Protein AF-A0A1V4AGK3-F1 (afdb_monomer_lite)

pLDDT: mean 86.78, std 16.3, range [36.41, 98.31]

Secondary structure (DSSP, 8-state):
--------------------------------PPPPPPTTSTT-TT--TT-TTTT-TTEEEEEEEEEEE--EEEEETTEEEEPPS-EEEEEEEEEETT--EEEPTTS-EEE-BEEE--SSS-SEE---EEEE-TTHHHHSTT-SEEEEEEEE-S--B-B-GGGTTSSSBS-BEEEEEEEEBGGGBTT-EES-SSS-EEE--EEEE--EEEEEE-TTS-S-EEEEEEEEEEEE----BPPEES-STTSSSTTHHHHHHHHTSSBPTTSEEEEEEEEEEEEEEES-HHHHHHHHHHHH-

Radius of gyration: 27.6 Å; chains: 1; bounding box: 91×35×96 Å

Foldseek 3Di:
DDDDDDDDDDDDDDDDDDDPDPDPPPPDPPPPQAPAFAPPCGQQSQEPLVDVVQQDLQWQKKWKKKKWFAWKWKFQFPFIDIFAPTKMAIWIWTAGPVFDWDQFPVRDTFTWIDTGATNDDGRIDGDWDKGQQPCLCVVDPPDGIWTKTKAFLDDKGRAGLVQALGPFFRIKTFIKIFTHDQFFARQKIFAHSVGTWIDRWGQNFQADWDWDAQPVPFRKIKIKGWFTKIKDQFTWIAFIAQTGNRSHCPCRVVSCVSSVPRGHGNSIMMMGTGMIMMMIMDSHSVSVVVSRVVSSD

Organism: NCBI:txid83656

Structure (mmCIF, N/CA/C/O backbone):
data_AF-A0A1V4AGK3-F1
#
_entry.id   AF-A0A1V4AGK3-F1
#
loop_
_atom_site.group_PDB
_atom_site.id
_atom_site.type_symbol
_atom_site.label_atom_id
_atom_site.label_alt_id
_atom_site.label_comp_id
_atom_site.label_asym_id
_atom_site.label_entity_id
_atom_site.label_seq_id
_atom_site.pdbx_PDB_ins_code
_atom_site.Cartn_x
_atom_site.Cartn_y
_atom_site.Cartn_z
_atom_site.occupancy
_atom_site.B_iso_or_equiv
_atom_site.auth_seq_id
_atom_site.auth_comp_id
_atom_site.auth_asym_id
_atom_site.auth_atom_id
_atom_site.pdbx_PDB_model_num
ATOM 1 N N . MET A 1 1 ? 65.145 15.190 66.775 1.00 38.97 1 MET A N 1
ATOM 2 C CA . MET A 1 1 ? 66.543 14.701 66.808 1.00 38.97 1 MET A CA 1
ATOM 3 C C . MET A 1 1 ? 66.592 13.326 66.150 1.00 38.97 1 MET A C 1
ATOM 5 O O . MET A 1 1 ? 65.755 12.516 66.512 1.00 38.97 1 MET A O 1
ATOM 9 N N . ARG A 1 2 ? 67.578 13.092 65.260 1.00 40.38 2 ARG A N 1
ATOM 10 C CA . ARG A 1 2 ? 67.933 11.817 64.574 1.00 40.38 2 ARG A CA 1
ATOM 11 C C . ARG A 1 2 ? 66.920 11.385 63.495 1.00 40.38 2 ARG A C 1
ATOM 13 O O . ARG A 1 2 ? 65.815 10.997 63.822 1.00 40.38 2 ARG A O 1
ATOM 20 N N . SER A 1 3 ? 67.124 11.635 62.200 1.00 38.62 3 SER A N 1
ATOM 21 C CA . SER A 1 3 ? 68.219 11.297 61.264 1.00 38.62 3 SER A CA 1
ATOM 22 C C . SER A 1 3 ? 68.310 9.803 60.908 1.00 38.62 3 SER A C 1
ATOM 24 O O . SER A 1 3 ? 68.698 9.001 61.749 1.00 38.62 3 SER A O 1
ATOM 26 N N . PHE A 1 4 ? 67.948 9.526 59.643 1.00 39.94 4 PHE A N 1
ATOM 27 C CA . PHE A 1 4 ? 68.481 8.558 58.664 1.00 39.94 4 PHE A CA 1
ATOM 28 C C . PHE A 1 4 ? 68.820 7.117 59.077 1.00 39.94 4 PHE A C 1
ATOM 30 O O . PHE A 1 4 ? 69.760 6.929 59.835 1.00 39.94 4 PHE A O 1
ATOM 37 N N . VAL A 1 5 ? 68.251 6.133 58.353 1.00 48.16 5 VAL A N 1
ATOM 38 C CA . VAL A 1 5 ? 69.025 5.107 57.605 1.00 48.16 5 VAL A CA 1
ATOM 39 C C . VAL A 1 5 ? 68.258 4.683 56.326 1.00 48.16 5 VAL A C 1
ATOM 41 O O . VAL A 1 5 ? 67.057 4.427 56.410 1.00 48.16 5 VAL A O 1
ATOM 44 N N . PRO A 1 6 ? 68.919 4.606 55.150 1.00 51.31 6 PRO A N 1
ATOM 45 C CA . PRO A 1 6 ? 68.344 4.199 53.866 1.00 51.31 6 PRO A CA 1
ATOM 46 C C . PRO A 1 6 ? 68.608 2.717 53.529 1.00 51.31 6 PRO A C 1
ATOM 48 O O . PRO A 1 6 ? 69.606 2.140 53.952 1.00 51.31 6 PRO A O 1
ATOM 51 N N . GLY A 1 7 ? 67.766 2.130 52.675 1.00 42.00 7 GLY A N 1
ATOM 52 C CA . GLY A 1 7 ? 68.006 0.839 52.022 1.00 42.00 7 GLY A CA 1
ATOM 53 C C . GLY A 1 7 ? 67.718 0.951 50.526 1.00 42.00 7 GLY A C 1
ATOM 54 O O . GLY A 1 7 ? 66.591 1.213 50.120 1.00 42.00 7 GLY A O 1
ATOM 55 N N . ARG A 1 8 ? 68.769 0.832 49.715 1.00 44.84 8 ARG A N 1
ATOM 56 C CA . ARG A 1 8 ? 68.773 0.933 48.249 1.00 44.84 8 ARG A CA 1
ATOM 57 C C . ARG A 1 8 ? 68.586 -0.444 47.587 1.00 44.84 8 ARG A C 1
ATOM 59 O O . ARG A 1 8 ? 69.138 -1.409 48.095 1.00 44.84 8 ARG A O 1
ATOM 66 N N . LEU A 1 9 ? 68.035 -0.404 46.358 1.00 44.34 9 LEU A N 1
ATOM 67 C CA . LEU A 1 9 ? 68.281 -1.306 45.203 1.00 44.34 9 LEU A CA 1
ATOM 68 C C . LEU A 1 9 ? 67.708 -2.742 45.353 1.00 44.34 9 LEU A C 1
ATOM 70 O O . LEU A 1 9 ? 67.813 -3.346 46.402 1.00 44.34 9 LEU A O 1
ATOM 74 N N . THR A 1 10 ? 67.093 -3.409 44.369 1.00 41.56 10 THR A N 1
ATOM 75 C CA . THR A 1 10 ? 67.145 -3.306 42.900 1.00 41.56 10 THR A CA 1
ATOM 76 C C . THR A 1 10 ? 66.054 -4.207 42.281 1.00 41.56 10 THR A C 1
ATOM 78 O O . THR A 1 10 ? 65.762 -5.247 42.855 1.00 41.56 10 THR A O 1
ATOM 81 N N . ARG A 1 11 ? 65.619 -3.869 41.051 1.00 44.28 11 ARG A N 1
ATOM 82 C CA . ARG A 1 11 ? 65.153 -4.750 39.941 1.00 44.28 11 ARG A CA 1
ATOM 83 C C . ARG A 1 11 ? 63.909 -5.629 40.189 1.00 44.28 11 ARG A C 1
ATOM 85 O O . ARG A 1 11 ? 63.943 -6.590 40.935 1.00 44.28 11 ARG A O 1
ATOM 92 N N . ALA A 1 12 ? 62.760 -5.255 39.623 1.00 44.44 12 ALA A N 1
ATOM 93 C CA . ALA A 1 12 ? 62.314 -5.558 38.250 1.00 44.44 12 ALA A CA 1
ATOM 94 C C . ALA A 1 12 ? 61.917 -7.029 38.048 1.00 44.44 12 ALA A C 1
ATOM 96 O O . ALA A 1 12 ? 62.788 -7.881 37.977 1.00 44.44 12 ALA A O 1
ATOM 97 N N . LEU A 1 13 ? 60.618 -7.282 37.868 1.00 42.56 13 LEU A N 1
ATOM 98 C CA . LEU A 1 13 ? 60.065 -8.199 36.866 1.00 42.56 13 LEU A CA 1
ATOM 99 C C . LEU A 1 13 ? 58.554 -7.935 36.763 1.00 42.56 13 LEU A C 1
ATOM 101 O O . LEU A 1 13 ? 57.874 -7.785 37.775 1.00 42.56 13 LEU A O 1
ATOM 105 N N . GLY A 1 14 ? 58.063 -7.793 35.534 1.00 42.84 14 GLY A N 1
ATOM 106 C CA . GLY A 1 14 ? 56.677 -7.450 35.249 1.00 42.84 14 GLY A CA 1
ATOM 107 C C . GLY A 1 14 ? 55.698 -8.600 35.456 1.00 42.84 14 GLY A C 1
ATOM 108 O O . GLY A 1 14 ? 56.069 -9.769 35.423 1.00 42.84 14 GLY A O 1
ATOM 109 N N . LEU A 1 15 ? 54.427 -8.231 35.584 1.00 43.25 15 LEU A N 1
ATOM 110 C CA . LEU A 1 15 ? 53.288 -9.092 35.295 1.00 43.25 15 LEU A CA 1
ATOM 111 C C . LEU A 1 15 ? 52.160 -8.215 34.748 1.00 43.25 15 LEU A C 1
ATOM 113 O O . LEU A 1 15 ? 51.571 -7.396 35.449 1.00 43.25 15 LEU A O 1
ATOM 117 N N . LEU A 1 16 ? 51.924 -8.381 33.448 1.00 45.59 16 LEU A N 1
ATOM 118 C CA . LEU A 1 16 ? 50.694 -8.018 32.762 1.00 45.59 16 LEU A CA 1
ATOM 119 C C . LEU A 1 16 ? 49.555 -8.835 33.385 1.00 45.59 16 LEU A C 1
ATOM 121 O O . LEU A 1 16 ? 49.589 -10.063 33.328 1.00 45.59 16 LEU A O 1
ATOM 125 N N . ALA A 1 17 ? 48.548 -8.171 33.946 1.00 45.59 17 ALA A N 1
ATOM 126 C CA . ALA A 1 17 ? 47.275 -8.793 34.288 1.00 45.59 17 ALA A CA 1
ATOM 127 C C . ALA A 1 17 ? 46.170 -8.019 33.566 1.00 45.59 17 ALA A C 1
ATOM 129 O O . ALA A 1 17 ? 45.919 -6.850 33.851 1.00 45.59 17 ALA A O 1
ATOM 130 N N . GLY A 1 18 ? 45.596 -8.666 32.550 1.00 38.31 18 GLY A N 1
ATOM 131 C CA . GLY A 1 18 ? 44.581 -8.104 31.673 1.00 38.31 18 GLY A CA 1
ATOM 132 C C . GLY A 1 18 ? 43.261 -7.864 32.398 1.00 38.31 18 GLY A C 1
ATOM 133 O O . GLY A 1 18 ? 42.723 -8.753 33.055 1.00 38.31 18 GLY A O 1
ATOM 134 N N . CYS A 1 19 ? 42.718 -6.661 32.230 1.00 40.56 19 CYS A N 1
ATOM 135 C CA . CYS A 1 19 ? 41.340 -6.358 32.581 1.00 40.56 19 CYS A CA 1
ATOM 136 C C . CYS A 1 19 ? 40.415 -6.981 31.528 1.00 40.56 19 CYS A C 1
ATOM 138 O O . CYS A 1 19 ? 40.335 -6.506 30.395 1.00 40.56 19 CYS A O 1
ATOM 140 N N . VAL A 1 20 ? 39.720 -8.052 31.907 1.00 46.31 20 VAL A N 1
ATOM 141 C CA . VAL A 1 20 ? 38.575 -8.589 31.167 1.00 46.31 20 VAL A CA 1
ATOM 142 C C . VAL A 1 20 ? 37.451 -7.555 31.250 1.00 46.31 20 VAL A C 1
ATOM 144 O O . VAL A 1 20 ? 36.821 -7.389 32.292 1.00 46.31 20 VAL A O 1
ATOM 147 N N . GLY A 1 21 ? 37.234 -6.813 30.165 1.00 42.09 21 GLY A N 1
ATOM 148 C CA . GLY A 1 21 ? 36.088 -5.921 30.029 1.00 42.09 21 GLY A CA 1
ATOM 149 C C . GLY A 1 21 ? 34.815 -6.735 29.813 1.00 42.09 21 GLY A C 1
ATOM 150 O O . GLY A 1 21 ? 34.643 -7.332 28.752 1.00 42.09 21 GLY A O 1
ATOM 151 N N . LEU A 1 22 ? 33.919 -6.753 30.805 1.00 45.28 22 LEU A N 1
ATOM 152 C CA . LEU A 1 22 ? 32.535 -7.175 30.598 1.00 45.28 22 LEU A CA 1
ATOM 153 C C . LEU A 1 22 ? 31.856 -6.157 29.675 1.00 45.28 22 LEU A C 1
ATOM 155 O O . LEU A 1 22 ? 31.505 -5.053 30.088 1.00 45.28 22 LEU A O 1
ATOM 159 N N . THR A 1 23 ? 31.666 -6.535 28.417 1.00 44.12 23 THR A N 1
ATOM 160 C CA . THR A 1 23 ? 30.735 -5.860 27.518 1.00 44.12 23 THR A CA 1
ATOM 161 C C . THR A 1 23 ? 29.328 -6.312 27.893 1.00 44.12 23 THR A C 1
ATOM 163 O O . THR A 1 23 ? 28.903 -7.423 27.586 1.00 44.12 23 THR A O 1
ATOM 166 N N . VAL A 1 24 ? 28.598 -5.462 28.616 1.00 47.94 24 VAL A N 1
ATOM 167 C CA . VAL A 1 24 ? 27.152 -5.628 28.779 1.00 47.94 24 VAL A CA 1
ATOM 168 C C . VAL A 1 24 ? 26.536 -5.325 27.417 1.00 47.94 24 VAL A C 1
ATOM 170 O O . VAL A 1 24 ? 26.423 -4.167 27.020 1.00 47.94 24 VAL A O 1
ATOM 173 N N . ALA A 1 25 ? 26.203 -6.372 26.663 1.00 44.88 25 ALA A N 1
ATOM 174 C CA . ALA A 1 25 ? 25.359 -6.237 25.491 1.00 44.88 25 ALA A CA 1
ATOM 175 C C . ALA A 1 25 ? 24.007 -5.688 25.962 1.00 44.88 25 ALA A C 1
ATOM 177 O O . ALA A 1 25 ? 23.271 -6.364 26.681 1.00 44.88 25 ALA A O 1
ATOM 178 N N . ALA A 1 26 ? 23.705 -4.446 25.592 1.00 41.28 26 ALA A N 1
ATOM 179 C CA . ALA A 1 26 ? 22.369 -3.894 25.711 1.00 41.28 26 ALA A CA 1
ATOM 180 C C . ALA A 1 26 ? 21.454 -4.692 24.773 1.00 41.28 26 ALA A C 1
ATOM 182 O O . ALA A 1 26 ? 21.331 -4.388 23.588 1.00 41.28 26 ALA A O 1
ATOM 183 N N . VAL A 1 27 ? 20.850 -5.757 25.297 1.00 41.94 27 VAL A N 1
ATOM 184 C CA . VAL A 1 27 ? 19.673 -6.361 24.685 1.00 41.94 27 VAL A CA 1
ATOM 185 C C . VAL A 1 27 ? 18.555 -5.336 24.847 1.00 41.94 27 VAL A C 1
ATOM 187 O O . VAL A 1 27 ? 17.981 -5.176 25.921 1.00 41.94 27 VAL A O 1
ATOM 190 N N . GLY A 1 28 ? 18.314 -4.546 23.800 1.00 42.00 28 GLY A N 1
ATOM 191 C CA . GLY A 1 28 ? 17.078 -3.775 23.720 1.00 42.00 28 GLY A CA 1
ATOM 192 C C . GLY A 1 28 ? 15.895 -4.738 23.882 1.00 42.00 28 GLY A C 1
ATOM 193 O O . GLY A 1 28 ? 16.015 -5.898 23.470 1.00 42.00 28 GLY A O 1
ATOM 194 N N . PRO A 1 29 ? 14.779 -4.318 24.501 1.00 36.41 29 PRO A N 1
ATOM 195 C CA . PRO A 1 29 ? 13.595 -5.156 24.557 1.00 36.41 29 PRO A CA 1
ATOM 196 C C . PRO A 1 29 ? 13.211 -5.509 23.120 1.00 36.41 29 PRO A C 1
ATOM 198 O O . PRO A 1 29 ? 12.862 -4.643 22.321 1.00 36.41 29 PRO A O 1
ATOM 201 N N . ALA A 1 30 ? 13.330 -6.788 22.772 1.00 37.78 30 ALA A N 1
ATOM 202 C CA . ALA A 1 30 ? 12.639 -7.314 21.617 1.00 37.78 30 ALA A CA 1
ATOM 203 C C . ALA A 1 30 ? 11.154 -7.176 21.950 1.00 37.78 30 ALA A C 1
ATOM 205 O O . ALA A 1 30 ? 10.651 -7.915 22.796 1.00 37.78 30 ALA A O 1
ATOM 206 N N . SER A 1 31 ? 10.477 -6.185 21.362 1.00 43.28 31 SER A N 1
ATOM 207 C CA . SER A 1 31 ? 9.021 -6.114 21.408 1.00 43.28 31 SER A CA 1
ATOM 208 C C . SER A 1 31 ? 8.507 -7.451 20.895 1.00 43.28 31 SER A C 1
ATOM 210 O O . SER A 1 31 ? 8.671 -7.778 19.719 1.00 43.28 31 SER A O 1
ATOM 212 N N . ALA A 1 32 ? 7.980 -8.268 21.804 1.00 44.72 32 ALA A N 1
ATOM 213 C CA . ALA A 1 32 ? 7.354 -9.519 21.445 1.00 44.72 32 ALA A CA 1
ATOM 214 C C . ALA A 1 32 ? 6.170 -9.156 20.550 1.00 44.72 32 ALA A C 1
ATOM 216 O O . ALA A 1 32 ? 5.197 -8.565 21.016 1.00 44.72 32 ALA A O 1
ATOM 217 N N . ALA A 1 33 ? 6.274 -9.460 19.256 1.00 56.16 33 ALA A N 1
ATOM 218 C CA . ALA A 1 33 ? 5.098 -9.504 18.409 1.00 56.16 33 ALA A CA 1
ATOM 219 C C . ALA A 1 33 ? 4.117 -10.453 19.107 1.00 56.16 33 ALA A C 1
ATOM 221 O O . ALA A 1 33 ? 4.459 -11.611 19.363 1.00 56.16 33 ALA A O 1
ATOM 222 N N . GLY A 1 34 ? 2.959 -9.929 19.516 1.00 63.12 34 GLY A N 1
ATOM 223 C CA . GLY A 1 34 ? 1.931 -10.740 20.152 1.00 63.12 34 GLY A CA 1
ATOM 224 C C . GLY A 1 34 ? 1.586 -11.935 19.263 1.00 63.12 34 GLY A C 1
ATOM 225 O O . GLY A 1 34 ? 1.731 -11.866 18.041 1.00 63.12 34 GLY A O 1
ATOM 226 N N . GLY A 1 35 ? 1.157 -13.038 19.879 1.00 78.00 35 GLY A N 1
ATOM 227 C CA . GLY A 1 35 ? 0.681 -14.217 19.154 1.00 78.00 35 GLY A CA 1
ATOM 228 C C . GLY A 1 35 ? -0.432 -13.896 18.137 1.00 78.00 35 GLY A C 1
ATOM 229 O O . GLY A 1 35 ? -0.961 -12.779 18.130 1.00 78.00 35 GLY A O 1
ATOM 230 N N . PRO A 1 36 ? -0.782 -14.865 17.271 1.00 88.56 36 PRO A N 1
ATOM 231 C CA . PRO A 1 36 ? -1.783 -14.670 16.225 1.00 88.56 36 PRO A CA 1
ATOM 232 C C . PRO A 1 36 ? -3.120 -14.199 16.807 1.00 88.56 36 PRO A C 1
ATOM 234 O O . PRO A 1 36 ? -3.532 -14.663 17.869 1.00 88.56 36 PRO A O 1
ATOM 237 N N . LEU A 1 37 ? -3.793 -13.294 16.096 1.00 92.06 37 LEU A N 1
ATOM 238 C CA . LEU A 1 37 ? -5.100 -12.777 16.492 1.00 92.06 37 LEU A CA 1
ATOM 239 C C . LEU A 1 37 ? -6.221 -13.598 15.847 1.00 92.06 37 LEU A C 1
ATOM 241 O O . LEU A 1 37 ? -6.243 -13.814 14.628 1.00 92.06 37 LEU A O 1
ATOM 245 N N . SER A 1 38 ? -7.176 -14.031 16.668 1.00 92.00 38 SER A N 1
ATOM 246 C CA . SER A 1 38 ? -8.391 -14.693 16.189 1.00 92.00 38 SER A CA 1
ATOM 247 C C . SER A 1 38 ? -9.287 -13.708 15.421 1.00 92.00 38 SER A C 1
ATOM 249 O O . SER A 1 38 ? -9.213 -12.496 15.660 1.00 92.00 38 SER A O 1
ATOM 251 N N . PRO A 1 39 ? -10.157 -14.186 14.510 1.00 90.31 39 PRO A N 1
ATOM 252 C CA . PRO A 1 39 ? -11.181 -13.339 13.911 1.00 90.31 39 PRO A CA 1
ATOM 253 C C . PRO A 1 39 ? -11.986 -12.586 14.987 1.00 90.31 39 PRO A C 1
ATOM 255 O O . PRO A 1 39 ? -12.307 -13.183 16.017 1.00 90.31 39 PRO A O 1
ATOM 258 N N . PRO A 1 40 ? -12.317 -11.302 14.767 1.00 91.25 40 PRO A N 1
ATOM 259 C CA . PRO A 1 40 ? -12.174 -10.559 13.509 1.00 91.25 40 PRO A CA 1
ATOM 260 C C . PRO A 1 40 ? -10.841 -9.806 13.314 1.00 91.25 40 PRO A C 1
ATOM 262 O O . PRO A 1 40 ? -10.714 -9.034 12.369 1.00 91.25 40 PRO A O 1
ATOM 265 N N . TYR A 1 41 ? -9.835 -10.023 14.165 1.00 94.06 41 TYR A N 1
ATOM 266 C CA . TYR A 1 41 ? -8.607 -9.214 14.204 1.00 94.06 41 TYR A CA 1
ATOM 267 C C . TYR A 1 41 ? -7.412 -9.791 13.426 1.00 94.06 41 TYR A C 1
ATOM 269 O O . TYR A 1 41 ? -6.297 -9.270 13.508 1.00 94.06 41 TYR A O 1
ATOM 277 N N . THR A 1 42 ? -7.614 -10.877 12.680 1.00 92.19 42 THR A N 1
ATOM 278 C CA . THR A 1 42 ? -6.547 -11.552 11.931 1.00 92.19 42 THR A CA 1
ATOM 279 C C . THR A 1 42 ? -5.817 -10.591 10.987 1.00 92.19 42 THR A C 1
ATOM 281 O O . THR A 1 42 ? -6.439 -9.884 10.195 1.00 92.19 42 THR A O 1
ATOM 284 N N . GLY A 1 43 ? -4.483 -10.590 11.031 1.00 91.44 43 GLY A N 1
ATOM 285 C CA . GLY A 1 43 ? -3.640 -9.729 10.197 1.00 91.44 43 GLY A CA 1
ATOM 286 C C . GLY A 1 43 ? -3.290 -8.372 10.819 1.00 91.44 43 GLY A C 1
ATOM 287 O O . GLY A 1 43 ? -2.554 -7.606 10.190 1.00 91.44 43 GLY A O 1
ATOM 288 N N . LEU A 1 44 ? -3.795 -8.062 12.020 1.00 94.25 44 LEU A N 1
ATOM 289 C CA . LEU A 1 44 ? -3.519 -6.822 12.760 1.00 94.25 44 LEU A CA 1
ATOM 290 C C . LEU A 1 44 ? -2.416 -6.980 13.826 1.00 94.25 44 LEU A C 1
ATOM 292 O O . LEU A 1 44 ? -2.180 -6.074 14.624 1.00 94.25 44 LEU A O 1
ATOM 296 N N . GLU A 1 45 ? -1.692 -8.100 13.837 1.00 92.44 45 GLU A N 1
ATOM 297 C CA . GLU A 1 45 ? -0.721 -8.456 14.884 1.00 92.44 45 GLU A CA 1
ATOM 298 C C . GLU A 1 45 ? 0.461 -7.480 14.952 1.00 92.44 45 GLU A C 1
ATOM 300 O O . GLU A 1 45 ? 1.034 -7.251 16.015 1.00 92.44 45 GLU A O 1
ATOM 305 N N . SER A 1 46 ? 0.819 -6.884 13.813 1.00 92.69 46 SER A N 1
ATOM 306 C CA . SER A 1 46 ? 1.901 -5.901 13.703 1.00 92.69 46 SER A CA 1
ATOM 307 C C . SER A 1 46 ? 1.463 -4.470 14.041 1.00 92.69 46 SER A C 1
ATOM 309 O O . SER A 1 46 ? 2.181 -3.522 13.715 1.00 92.69 46 SER A O 1
ATOM 311 N N . CYS A 1 47 ? 0.292 -4.275 14.653 1.00 94.75 47 CYS A N 1
ATOM 312 C CA . CYS A 1 47 ? -0.153 -2.941 15.030 1.00 94.75 47 CYS A CA 1
ATOM 313 C C . CYS A 1 47 ? 0.767 -2.326 16.107 1.00 94.75 47 CYS A C 1
ATOM 315 O O . CYS A 1 47 ? 1.103 -2.996 17.089 1.00 94.75 47 CYS A O 1
ATOM 317 N N . PRO A 1 48 ? 1.194 -1.060 15.958 1.00 95.50 48 PRO A N 1
ATOM 318 C CA . PRO A 1 48 ? 2.101 -0.398 16.890 1.00 95.50 48 PRO A CA 1
ATOM 319 C C . PRO A 1 48 ? 1.365 0.169 18.118 1.00 95.50 48 PRO A C 1
ATOM 321 O O . PRO A 1 48 ? 1.473 1.355 18.415 1.00 95.50 48 PRO A O 1
ATOM 324 N N . LEU A 1 49 ? 0.618 -0.671 18.843 1.00 94.75 49 LEU A N 1
ATOM 325 C CA . LEU A 1 49 ? -0.216 -0.259 19.988 1.00 94.75 49 LEU A CA 1
ATOM 326 C C . LEU A 1 49 ? 0.569 0.386 21.140 1.00 94.75 49 LEU A C 1
ATOM 328 O O . LEU A 1 49 ? 0.009 1.171 21.895 1.00 94.75 49 LEU A O 1
ATOM 332 N N . ASP A 1 50 ? 1.861 0.080 21.259 1.00 94.31 50 ASP A N 1
ATOM 333 C CA . ASP A 1 50 ? 2.747 0.661 22.275 1.00 94.31 50 ASP A CA 1
ATOM 334 C C . ASP A 1 50 ? 3.497 1.913 21.771 1.00 94.31 50 ASP A C 1
ATOM 336 O O . ASP A 1 50 ? 4.397 2.416 22.445 1.00 94.31 50 ASP A O 1
ATOM 340 N N . SER A 1 51 ? 3.171 2.412 20.571 1.00 95.06 51 SER A N 1
ATOM 341 C CA . SER A 1 51 ? 3.782 3.635 20.042 1.00 95.06 51 SER A CA 1
ATOM 342 C C . SER A 1 51 ? 3.295 4.881 20.797 1.00 95.06 51 SER A C 1
ATOM 344 O O . SER A 1 51 ? 2.100 4.995 21.095 1.00 95.06 51 SER A O 1
ATOM 346 N N . PRO A 1 52 ? 4.187 5.848 21.087 1.00 94.94 52 PRO A N 1
ATOM 347 C CA . PRO A 1 52 ? 3.800 7.119 21.699 1.00 94.94 52 PRO A CA 1
ATOM 348 C C . PRO A 1 52 ? 2.729 7.875 20.903 1.00 94.94 52 PRO A C 1
ATOM 350 O O . PRO A 1 52 ? 1.893 8.555 21.491 1.00 94.94 52 PRO A O 1
ATOM 353 N N . GLU A 1 53 ? 2.743 7.746 19.576 1.00 94.31 53 GLU A N 1
ATOM 354 C CA . GLU A 1 53 ? 1.802 8.389 18.666 1.00 94.31 53 GLU A CA 1
ATOM 355 C C . GLU A 1 53 ? 0.370 7.885 18.876 1.00 94.31 53 GLU A C 1
ATOM 357 O O . GLU A 1 53 ? -0.544 8.700 18.999 1.00 94.31 53 GLU A O 1
ATOM 362 N N . LEU A 1 54 ? 0.163 6.564 18.987 1.00 94.81 54 LEU A N 1
ATOM 363 C CA . LEU A 1 54 ? -1.162 6.008 19.292 1.00 94.81 54 LEU A CA 1
ATOM 364 C C . LEU A 1 54 ? -1.567 6.251 20.755 1.00 94.81 54 LEU A C 1
ATOM 366 O O . LEU A 1 54 ? -2.747 6.422 21.041 1.00 94.81 54 LEU A O 1
ATOM 370 N N . GLY A 1 55 ? -0.603 6.318 21.675 1.00 93.62 55 GLY A N 1
ATOM 371 C CA . GLY A 1 55 ? -0.841 6.575 23.099 1.00 93.62 55 GLY A CA 1
ATOM 372 C C . GLY A 1 55 ? -1.165 8.022 23.477 1.00 93.62 55 GLY A C 1
ATOM 373 O O . GLY A 1 55 ? -1.366 8.303 24.659 1.00 93.62 55 GLY A O 1
ATOM 374 N N . ASN A 1 56 ? -1.199 8.949 22.517 1.00 92.06 56 ASN A N 1
ATOM 375 C CA . ASN A 1 56 ? -1.462 10.354 22.800 1.00 92.06 56 ASN A CA 1
ATOM 376 C C . ASN A 1 56 ? -2.928 10.583 23.213 1.00 92.06 56 ASN A C 1
ATOM 378 O O . ASN A 1 56 ? -3.859 10.224 22.498 1.00 92.06 56 ASN A O 1
ATOM 382 N N . THR A 1 57 ? -3.138 11.242 24.354 1.00 89.94 57 THR A N 1
ATOM 383 C CA . THR A 1 57 ? -4.469 11.522 24.917 1.00 89.94 57 THR A CA 1
ATOM 384 C C . THR A 1 57 ? -5.278 12.549 24.124 1.00 89.94 57 THR A C 1
ATOM 386 O O . THR A 1 57 ? -6.463 12.720 24.394 1.00 89.94 57 THR A O 1
ATOM 389 N N . THR A 1 58 ? -4.670 13.246 23.159 1.00 91.81 58 THR A N 1
ATOM 390 C CA . THR A 1 58 ? -5.389 14.135 22.231 1.00 91.81 58 THR A CA 1
ATOM 391 C C . THR A 1 58 ? -6.032 13.391 21.063 1.00 91.81 58 THR A C 1
ATOM 393 O O . THR A 1 58 ? -6.781 14.004 20.298 1.00 91.81 58 THR A O 1
ATOM 396 N N . ASN A 1 59 ? -5.722 12.103 20.894 1.00 94.25 59 ASN A N 1
ATOM 397 C CA . ASN A 1 59 ? -6.323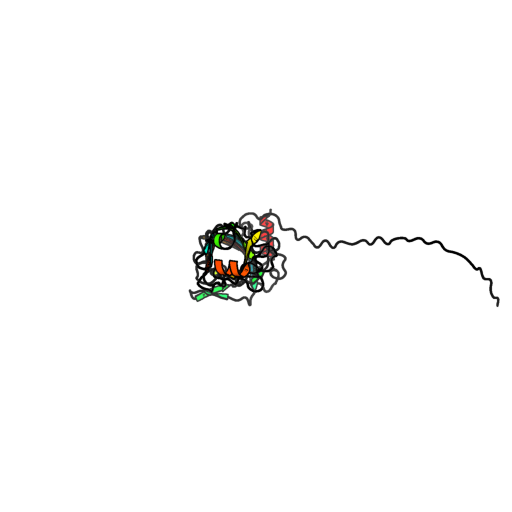 11.273 19.862 1.00 94.25 59 ASN A CA 1
ATOM 398 C C . ASN A 1 59 ? -7.807 11.070 20.176 1.00 94.25 59 ASN A C 1
ATOM 400 O O . ASN A 1 59 ? -8.166 10.675 21.280 1.00 94.25 59 ASN A O 1
ATOM 404 N N . LEU A 1 60 ? -8.662 11.345 19.196 1.00 93.38 60 LEU A N 1
ATOM 405 C CA . LEU A 1 60 ? -10.091 11.050 19.266 1.00 93.38 60 LEU A CA 1
ATOM 406 C C . LEU A 1 60 ? -10.397 9.652 18.737 1.00 93.38 60 LEU A C 1
ATOM 408 O O . LEU A 1 60 ? -11.417 9.071 19.090 1.00 93.38 60 LEU A O 1
ATOM 412 N N . GLN A 1 61 ? -9.536 9.133 17.860 1.00 94.56 61 GLN A N 1
ATOM 413 C CA . GLN A 1 61 ? -9.600 7.768 17.365 1.00 94.56 61 GLN A CA 1
ATOM 414 C C . GLN A 1 61 ? -8.195 7.228 17.131 1.00 94.56 61 GLN A C 1
ATOM 416 O O . GLN A 1 61 ? -7.309 7.937 16.653 1.00 94.56 61 GLN A O 1
ATOM 421 N N . VAL A 1 62 ? -8.016 5.949 17.410 1.00 96.56 62 VAL A N 1
ATOM 422 C CA . VAL A 1 62 ? -6.817 5.169 17.125 1.00 96.56 62 VAL A CA 1
ATOM 423 C C . VAL A 1 62 ? -7.232 3.835 16.534 1.00 96.56 62 VAL A C 1
ATOM 425 O O . VAL A 1 62 ? -8.328 3.341 16.797 1.00 96.56 62 VAL A O 1
ATOM 428 N N . GLY A 1 63 ? -6.372 3.232 15.729 1.00 96.56 63 GLY A N 1
ATOM 429 C CA . GLY A 1 63 ? -6.713 1.971 15.104 1.00 96.56 63 GLY A CA 1
ATOM 430 C C . GLY A 1 63 ? -5.559 1.272 14.418 1.00 96.56 63 GLY A C 1
ATOM 431 O O . GLY A 1 63 ? -4.428 1.756 14.355 1.00 96.56 63 GLY A O 1
ATOM 432 N N . CYS A 1 64 ? -5.885 0.108 13.883 1.00 97.25 64 CYS A N 1
ATOM 433 C CA . CYS A 1 64 ? -4.980 -0.790 13.198 1.00 97.25 64 CYS A CA 1
ATOM 434 C C . CYS A 1 64 ? -5.596 -1.158 11.854 1.00 97.25 64 CYS A C 1
ATOM 436 O O . CYS A 1 64 ? -6.761 -1.554 11.792 1.00 97.25 64 CYS A O 1
ATOM 438 N N . VAL A 1 65 ? -4.804 -1.059 10.791 1.00 97.31 65 VAL A N 1
ATOM 439 C CA . VAL A 1 65 ? -5.231 -1.379 9.431 1.00 97.31 65 VAL A CA 1
ATOM 440 C C . VAL A 1 65 ? -4.399 -2.538 8.907 1.00 97.31 65 VAL A C 1
ATOM 442 O O . VAL A 1 65 ? -3.169 -2.533 9.004 1.00 97.31 65 VAL A O 1
ATOM 445 N N . THR A 1 66 ? -5.075 -3.507 8.302 1.00 97.00 66 THR A N 1
ATOM 446 C CA . THR A 1 66 ? -4.467 -4.532 7.457 1.00 97.00 66 THR A CA 1
ATOM 447 C C . THR A 1 66 ? -5.200 -4.558 6.131 1.00 97.00 66 THR A C 1
ATOM 449 O O . THR A 1 66 ? -6.424 -4.455 6.088 1.00 97.00 66 THR A O 1
ATOM 452 N N . SER A 1 67 ? -4.470 -4.667 5.031 1.00 96.69 67 SER A N 1
ATOM 453 C CA . SER A 1 67 ? -5.066 -4.796 3.709 1.00 96.69 67 SER A CA 1
ATOM 454 C C . SER A 1 67 ? -4.297 -5.805 2.881 1.00 96.69 67 SER A C 1
ATOM 456 O O . SER A 1 67 ? -3.071 -5.761 2.815 1.00 96.69 67 SER A O 1
ATOM 458 N N . THR A 1 68 ? -5.014 -6.727 2.252 1.00 97.19 68 THR A N 1
ATOM 459 C CA . THR A 1 68 ? -4.461 -7.764 1.388 1.00 97.19 68 THR A CA 1
ATOM 460 C C . THR A 1 68 ? -5.077 -7.645 0.005 1.00 97.19 68 THR A C 1
ATOM 462 O O . THR A 1 68 ? -6.275 -7.818 -0.188 1.00 97.19 68 THR A O 1
ATOM 465 N N . THR A 1 69 ? -4.236 -7.369 -0.982 1.00 97.00 69 THR A N 1
ATOM 466 C CA . THR A 1 69 ? -4.614 -7.318 -2.391 1.00 97.00 69 THR A CA 1
ATOM 467 C C . THR A 1 69 ? -4.182 -8.602 -3.086 1.00 97.00 69 THR A C 1
ATOM 469 O O . THR A 1 69 ? -2.996 -8.941 -3.107 1.00 97.00 69 THR A O 1
ATOM 472 N N . SER A 1 70 ? -5.139 -9.294 -3.697 1.00 96.31 70 SER A N 1
ATOM 473 C CA . SER A 1 70 ? -4.935 -10.605 -4.331 1.00 96.31 70 SER A CA 1
ATOM 474 C C . SER A 1 70 ? -4.817 -10.540 -5.854 1.00 96.31 70 SER A C 1
ATOM 476 O O . SER A 1 70 ? -4.742 -11.575 -6.511 1.00 96.31 70 SER A O 1
ATOM 478 N N . GLY A 1 71 ? -4.796 -9.342 -6.434 1.00 93.62 71 GLY A N 1
ATOM 479 C CA . GLY A 1 71 ? -4.689 -9.155 -7.873 1.00 93.62 71 GLY A CA 1
ATOM 480 C C . GLY A 1 71 ? -4.526 -7.696 -8.264 1.00 93.62 71 GLY A C 1
ATOM 481 O O . GLY A 1 71 ? -4.635 -6.786 -7.444 1.00 93.62 71 GLY A O 1
ATOM 482 N N . GLY A 1 72 ? -4.253 -7.474 -9.542 1.00 93.81 72 GLY A N 1
ATOM 483 C CA . GLY A 1 72 ? -4.172 -6.132 -10.084 1.00 93.81 72 GLY A CA 1
ATOM 484 C C . GLY A 1 72 ? -3.188 -5.995 -11.229 1.00 93.81 72 GLY A C 1
ATOM 485 O O . GLY A 1 72 ? -2.486 -6.938 -11.610 1.00 93.81 72 GLY A O 1
ATOM 486 N N . THR A 1 73 ? -3.142 -4.791 -11.778 1.00 95.12 73 THR A N 1
ATOM 487 C CA . THR A 1 73 ? -2.294 -4.438 -12.913 1.00 95.12 73 THR A CA 1
ATOM 488 C C . THR A 1 73 ? -1.606 -3.110 -12.676 1.00 95.12 73 THR A C 1
ATOM 490 O O . THR A 1 73 ? -2.198 -2.196 -12.106 1.00 95.12 73 THR A O 1
ATOM 493 N N . PHE A 1 74 ? -0.380 -2.993 -13.169 1.00 94.44 74 PHE A N 1
ATOM 494 C CA . PHE A 1 74 ? 0.383 -1.755 -13.200 1.00 94.44 74 PHE A CA 1
ATOM 495 C C . PHE A 1 74 ? 0.765 -1.451 -14.646 1.00 94.44 74 PHE A C 1
ATOM 497 O O . PHE A 1 74 ? 1.352 -2.294 -15.326 1.00 94.44 74 PHE A O 1
ATOM 504 N N . SER A 1 75 ? 0.430 -0.259 -15.116 1.00 94.75 75 SER A N 1
ATOM 505 C CA . SER A 1 75 ? 0.672 0.184 -16.484 1.00 94.75 75 SER A CA 1
ATOM 506 C C . SER A 1 75 ? 1.525 1.442 -16.494 1.00 94.75 75 SER A C 1
ATOM 508 O O . SER A 1 75 ? 1.201 2.427 -15.829 1.00 94.75 75 SER A O 1
ATOM 510 N N . ILE A 1 76 ? 2.590 1.411 -17.292 1.00 93.62 76 ILE A N 1
ATOM 511 C CA . ILE A 1 76 ? 3.470 2.546 -17.572 1.00 93.62 76 ILE A CA 1
ATOM 512 C C . ILE A 1 76 ? 3.422 2.790 -19.076 1.00 93.62 76 ILE A C 1
ATOM 514 O O . ILE A 1 76 ? 3.972 2.002 -19.850 1.00 93.62 76 ILE A O 1
ATOM 518 N N . GLY A 1 77 ? 2.742 3.858 -19.497 1.00 89.62 77 GLY A N 1
ATOM 519 C CA . GLY A 1 77 ? 2.442 4.069 -20.909 1.00 89.62 77 GLY A CA 1
ATOM 520 C C . GLY A 1 77 ? 1.709 2.860 -21.496 1.00 89.62 77 GLY A C 1
ATOM 521 O O . GLY A 1 77 ? 0.658 2.460 -21.002 1.00 89.62 77 GLY A O 1
ATOM 522 N N . ASP A 1 78 ? 2.302 2.254 -22.524 1.00 86.50 78 ASP A N 1
ATOM 523 C CA . ASP A 1 78 ? 1.717 1.116 -23.246 1.00 86.50 78 ASP A CA 1
ATOM 524 C C . ASP A 1 78 ? 2.044 -0.246 -22.598 1.00 86.50 78 ASP A C 1
ATOM 526 O O . ASP A 1 78 ? 1.489 -1.278 -22.979 1.00 86.50 78 ASP A O 1
ATOM 530 N N . THR A 1 79 ? 2.950 -0.278 -21.615 1.00 88.25 79 THR A N 1
ATOM 531 C CA . THR A 1 79 ? 3.401 -1.519 -20.974 1.00 88.25 79 THR A CA 1
ATOM 532 C C . THR A 1 79 ? 2.552 -1.807 -19.748 1.00 88.25 79 THR A C 1
ATOM 534 O O . THR A 1 79 ? 2.605 -1.060 -18.776 1.00 88.25 79 THR A O 1
ATOM 537 N N . THR A 1 80 ? 1.806 -2.912 -19.771 1.00 91.00 80 THR A N 1
ATOM 538 C CA . THR A 1 80 ? 0.968 -3.362 -18.649 1.00 91.00 80 THR A CA 1
ATOM 539 C C . THR A 1 80 ? 1.472 -4.683 -18.094 1.00 91.00 80 THR A C 1
ATOM 541 O O . THR A 1 80 ? 1.735 -5.620 -18.845 1.00 91.00 80 THR A O 1
ATOM 544 N N . VAL A 1 81 ? 1.570 -4.766 -16.769 1.00 90.12 81 VAL A N 1
ATOM 545 C CA . VAL A 1 81 ? 2.051 -5.947 -16.051 1.00 90.12 81 VAL A CA 1
ATOM 546 C C . VAL A 1 81 ? 1.062 -6.340 -14.966 1.00 90.12 81 VAL A C 1
ATOM 548 O O . VAL A 1 81 ? 0.380 -5.487 -14.397 1.00 90.12 81 VAL A O 1
ATOM 551 N N . LYS A 1 82 ? 0.986 -7.636 -14.663 1.00 92.12 82 LYS A N 1
ATOM 552 C CA . LYS A 1 82 ? 0.260 -8.104 -13.480 1.00 92.12 82 LYS A CA 1
ATOM 553 C C . LYS A 1 82 ? 1.089 -7.817 -12.240 1.00 92.12 82 LYS A C 1
ATOM 555 O O . LYS A 1 82 ? 2.305 -7.989 -12.263 1.00 92.12 82 LYS A O 1
ATOM 560 N N . LEU A 1 83 ? 0.425 -7.399 -11.172 1.00 90.81 83 LEU A N 1
ATOM 561 C CA . LEU A 1 83 ? 1.055 -7.255 -9.868 1.00 90.81 83 LEU A CA 1
ATOM 562 C C . LEU A 1 83 ? 1.384 -8.633 -9.282 1.00 90.81 83 LEU A C 1
ATOM 564 O O . LEU A 1 83 ? 0.650 -9.597 -9.498 1.00 90.81 83 LEU A O 1
ATOM 568 N N . GLY A 1 84 ? 2.486 -8.719 -8.537 1.00 90.00 84 GLY A N 1
ATOM 569 C CA . GLY A 1 84 ? 2.773 -9.895 -7.723 1.00 90.00 84 GLY A CA 1
ATOM 570 C C . GLY A 1 84 ? 1.791 -9.967 -6.558 1.00 90.00 84 GLY A C 1
ATOM 571 O O . GLY A 1 84 ? 1.503 -8.948 -5.942 1.00 90.00 84 GLY A O 1
ATOM 572 N N . THR A 1 85 ? 1.280 -11.155 -6.245 1.00 92.06 85 THR A N 1
ATOM 573 C CA . THR A 1 85 ? 0.223 -11.337 -5.239 1.00 92.06 85 THR A CA 1
ATOM 574 C C . THR A 1 85 ? 0.622 -12.361 -4.175 1.00 92.06 85 THR A C 1
ATOM 576 O O . THR A 1 85 ? 1.267 -13.353 -4.523 1.00 92.06 85 THR A O 1
ATOM 579 N N . PRO A 1 86 ? 0.189 -12.194 -2.912 1.00 95.88 86 PRO A N 1
ATOM 580 C CA . PRO A 1 86 ? -0.582 -11.059 -2.397 1.00 95.88 86 PRO A CA 1
ATOM 581 C C . PRO A 1 86 ? 0.300 -9.834 -2.100 1.00 95.88 86 PRO A C 1
ATOM 583 O O . PRO A 1 86 ? 1.431 -9.993 -1.650 1.00 95.88 86 PRO A O 1
ATOM 586 N N . ILE A 1 87 ? -0.235 -8.624 -2.288 1.00 96.25 87 ILE A N 1
ATOM 587 C CA . ILE A 1 87 ? 0.355 -7.385 -1.752 1.00 96.25 87 ILE A CA 1
ATOM 588 C C . ILE A 1 87 ? -0.308 -7.097 -0.411 1.00 96.25 87 ILE A C 1
ATOM 590 O O . ILE A 1 87 ? -1.537 -7.067 -0.341 1.00 96.25 87 ILE A O 1
ATOM 594 N N . LYS A 1 88 ? 0.480 -6.874 0.639 1.00 96.62 88 LYS A N 1
ATOM 595 C CA . LYS A 1 88 ? -0.029 -6.585 1.980 1.00 96.62 88 LYS A CA 1
ATOM 596 C C . LYS A 1 88 ? 0.377 -5.193 2.437 1.00 96.62 88 LYS A C 1
ATOM 598 O O . LYS A 1 88 ? 1.536 -4.813 2.288 1.00 96.62 88 LYS A O 1
ATOM 603 N N . LEU A 1 89 ? -0.574 -4.471 3.016 1.00 97.00 89 LEU A N 1
ATOM 604 C CA . LEU A 1 89 ? -0.351 -3.239 3.758 1.00 97.00 89 LEU A CA 1
ATOM 605 C C . LEU A 1 89 ? -0.718 -3.455 5.222 1.00 97.00 89 LEU A C 1
ATOM 607 O O . LEU A 1 89 ? -1.755 -4.047 5.511 1.00 97.00 89 LEU A O 1
ATOM 611 N N . LYS A 1 90 ? 0.111 -2.958 6.138 1.00 96.25 90 LYS A N 1
ATOM 612 C CA . LYS A 1 90 ? -0.163 -3.000 7.578 1.00 96.25 90 LYS A CA 1
ATOM 613 C C . LYS A 1 90 ? 0.433 -1.796 8.288 1.00 96.25 90 LYS A C 1
ATOM 615 O O . LYS A 1 90 ? 1.599 -1.464 8.081 1.00 96.25 90 LYS A O 1
ATOM 620 N N . PHE A 1 91 ? -0.372 -1.122 9.097 1.00 97.31 91 PHE A N 1
ATOM 621 C CA . PHE A 1 91 ? 0.032 0.093 9.803 1.00 97.31 91 PHE A CA 1
ATOM 622 C C . PHE A 1 91 ? -0.957 0.425 10.927 1.00 97.31 91 PHE A C 1
ATOM 624 O O . PHE A 1 91 ? -2.096 -0.042 10.934 1.00 97.31 91 PHE A O 1
ATOM 631 N N . GLY A 1 92 ? -0.507 1.225 11.891 1.00 97.31 92 GLY A N 1
ATOM 632 C CA . GLY A 1 92 ? -1.385 1.872 12.864 1.00 97.31 92 GLY A CA 1
ATOM 633 C C . GLY A 1 92 ? -1.907 3.197 12.321 1.00 97.31 92 GLY A C 1
ATOM 634 O O . GLY A 1 92 ? -1.291 3.790 11.434 1.00 97.31 92 GLY A O 1
ATOM 635 N N . VAL A 1 93 ? -3.015 3.684 12.863 1.00 97.06 93 VAL A N 1
ATOM 636 C CA . VAL A 1 93 ? -3.579 4.992 12.525 1.00 97.06 93 VAL A CA 1
ATOM 637 C C . VAL A 1 93 ? -4.066 5.728 13.760 1.00 97.06 93 VAL A C 1
ATOM 639 O O . VAL A 1 93 ? -4.490 5.101 14.727 1.00 97.06 93 VAL A O 1
ATOM 642 N N . TYR A 1 94 ? -4.049 7.054 13.710 1.00 95.94 94 TYR A N 1
ATOM 643 C CA . TYR A 1 94 ? -4.714 7.897 14.697 1.00 95.94 94 TYR A CA 1
ATOM 644 C C . TYR A 1 94 ? -5.307 9.144 14.043 1.00 95.94 94 TYR A C 1
ATOM 646 O O . TYR A 1 94 ? -4.856 9.593 12.988 1.00 95.94 94 TYR A O 1
ATOM 654 N N . TRP A 1 95 ? -6.335 9.692 14.675 1.00 94.94 95 TRP A N 1
ATOM 655 C CA . TRP A 1 95 ? -6.951 10.960 14.318 1.00 94.94 95 TRP A CA 1
ATOM 656 C C . TRP A 1 95 ? -7.140 11.771 15.596 1.00 94.94 95 TRP A C 1
ATOM 658 O O . TRP A 1 95 ? -7.850 11.348 16.511 1.00 94.94 95 TRP A O 1
ATOM 668 N N . ASP A 1 96 ? -6.444 12.898 15.691 1.00 91.38 96 ASP A N 1
ATOM 669 C CA . ASP A 1 96 ? -6.523 13.810 16.828 1.00 91.38 96 ASP A CA 1
ATOM 670 C C . ASP A 1 96 ? -7.605 14.880 16.639 1.00 91.38 96 ASP A C 1
ATOM 672 O O . ASP A 1 96 ? -8.208 15.011 15.577 1.00 91.38 96 ASP A O 1
ATOM 676 N N . SER A 1 97 ? -7.869 15.654 17.690 1.00 83.44 97 SER A N 1
ATOM 677 C CA . SER A 1 97 ? -8.902 16.699 17.691 1.00 83.44 97 SER A CA 1
ATOM 678 C C . SER A 1 97 ? -8.649 17.867 16.734 1.00 83.44 97 SER A C 1
ATOM 680 O O . SER A 1 97 ? -9.577 18.619 16.440 1.00 83.44 97 SER A O 1
ATOM 682 N N . SER A 1 98 ? -7.421 18.019 16.235 1.00 82.44 98 SER A N 1
ATOM 683 C CA . SER A 1 98 ? -7.059 18.951 15.163 1.00 82.44 98 SER A CA 1
ATOM 684 C C . SER A 1 98 ? -6.900 18.265 13.803 1.00 82.44 98 SER A C 1
ATOM 686 O O . SER A 1 98 ? -6.507 18.910 12.827 1.00 82.44 98 SER A O 1
ATOM 688 N N . GLY A 1 99 ? -7.208 16.969 13.739 1.00 77.19 99 GLY A N 1
ATOM 689 C CA . GLY A 1 99 ? -7.006 16.127 12.579 1.00 77.19 99 GLY A CA 1
ATOM 690 C C . GLY A 1 99 ? -7.779 16.640 11.3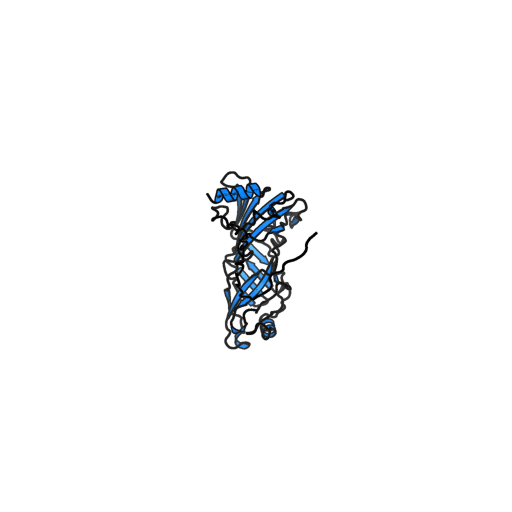61 1.00 77.19 99 GLY A C 1
ATOM 691 O O . GLY A 1 99 ? -8.938 17.053 11.477 1.00 77.19 99 GLY A O 1
ATOM 692 N N . PRO A 1 100 ? -7.167 16.616 10.167 1.00 82.94 100 PRO A N 1
ATOM 693 C CA . PRO A 1 100 ? -7.827 17.094 8.967 1.00 82.94 100 PRO A CA 1
ATOM 694 C C . PRO A 1 100 ? -9.008 16.193 8.584 1.00 82.94 100 PRO A C 1
ATOM 696 O O . PRO A 1 100 ? -9.045 14.997 8.889 1.00 82.94 100 PRO A O 1
ATOM 699 N N . GLY A 1 101 ? -9.970 16.782 7.879 1.00 83.25 101 GLY A N 1
ATOM 700 C CA . GLY A 1 101 ? -11.013 16.061 7.160 1.00 83.25 101 GLY A CA 1
ATOM 701 C C . GLY A 1 101 ? -10.812 16.200 5.652 1.00 83.25 101 GLY A C 1
ATOM 702 O O . GLY A 1 101 ? -10.327 17.228 5.179 1.00 83.25 101 GLY A O 1
ATOM 703 N N . ALA A 1 102 ? -11.184 15.174 4.896 1.00 81.62 102 ALA A N 1
ATOM 704 C CA . ALA A 1 102 ? -11.391 15.255 3.459 1.00 81.62 102 ALA A CA 1
ATOM 705 C C . ALA A 1 102 ? -12.866 15.554 3.186 1.00 81.62 102 ALA A C 1
ATOM 707 O O . ALA A 1 102 ? -13.740 14.877 3.726 1.00 81.62 102 ALA A O 1
ATOM 708 N N . GLU A 1 103 ? -13.141 16.545 2.344 1.00 86.19 103 GLU A N 1
ATOM 709 C CA . GLU A 1 103 ? -14.492 16.795 1.840 1.00 86.19 103 GLU A CA 1
ATOM 710 C C . GLU A 1 103 ? -14.845 15.732 0.796 1.00 86.19 103 GLU A C 1
ATOM 712 O O . GLU A 1 103 ? -14.072 15.460 -0.129 1.00 86.19 103 GLU A O 1
ATOM 717 N N . LEU A 1 104 ? -15.999 15.100 0.975 1.00 86.25 104 LEU A N 1
ATOM 718 C CA . LEU A 1 104 ? -16.519 14.091 0.068 1.00 86.25 104 LEU A CA 1
ATOM 719 C C . LEU A 1 104 ? -17.407 14.753 -1.000 1.00 86.25 104 LEU A C 1
ATOM 721 O O . LEU A 1 104 ? -18.003 15.802 -0.748 1.00 86.25 104 LEU A O 1
ATOM 725 N N . PRO A 1 105 ? -17.544 14.156 -2.200 1.00 85.12 105 PRO A N 1
ATOM 726 C CA . PRO A 1 105 ? -18.318 14.759 -3.291 1.00 85.12 105 PRO A CA 1
ATOM 727 C C . PRO A 1 105 ? -19.807 14.989 -2.987 1.00 85.12 105 PRO A C 1
ATOM 729 O O . PRO A 1 105 ? -20.458 15.766 -3.680 1.00 85.12 105 PRO A O 1
ATOM 732 N N . ASP A 1 106 ? -20.355 14.302 -1.987 1.00 83.88 106 ASP A N 1
ATOM 733 C CA . ASP A 1 106 ? -21.736 14.433 -1.517 1.00 83.88 106 ASP A CA 1
ATOM 734 C C . ASP A 1 106 ? -21.922 15.542 -0.462 1.00 83.88 106 ASP A C 1
ATOM 736 O O . ASP A 1 106 ? -23.026 15.726 0.053 1.00 83.88 106 ASP A O 1
ATOM 740 N N . GLY A 1 107 ? -20.862 16.296 -0.151 1.00 82.69 107 GLY A N 1
ATOM 741 C CA . GLY A 1 107 ? -20.844 17.316 0.898 1.00 82.69 107 GLY A CA 1
ATOM 742 C C . GLY A 1 107 ? -20.598 16.757 2.303 1.00 82.69 107 GLY A C 1
ATOM 743 O O . GLY A 1 107 ? -20.621 17.522 3.268 1.00 82.69 107 GLY A O 1
ATOM 744 N N . GLY A 1 108 ? -20.369 15.446 2.437 1.00 84.31 108 GLY A N 1
ATOM 745 C CA . GLY A 1 108 ? -19.912 14.819 3.673 1.00 84.31 108 GLY A CA 1
ATOM 746 C C . GLY A 1 108 ? -18.430 15.080 3.955 1.00 84.31 108 GLY A C 1
ATOM 747 O O . GLY A 1 108 ? -17.711 15.683 3.157 1.00 84.31 108 GLY A O 1
ATOM 748 N N . SER A 1 109 ? -17.947 14.593 5.097 1.00 84.69 109 SER A N 1
ATOM 749 C CA . SER A 1 109 ? -16.525 14.619 5.436 1.00 84.69 109 SER A CA 1
ATOM 750 C C . SER A 1 109 ? -16.029 13.252 5.900 1.00 84.69 109 SER A C 1
ATOM 752 O O . SER A 1 109 ? -16.750 12.487 6.541 1.00 84.69 109 SER A O 1
ATOM 754 N N . ALA A 1 110 ? -14.777 12.945 5.570 1.00 86.38 110 ALA A N 1
ATOM 755 C CA . ALA A 1 110 ? -14.060 11.768 6.042 1.00 86.38 110 ALA A CA 1
ATOM 756 C C . ALA A 1 110 ? -12.842 12.194 6.860 1.00 86.38 110 ALA A C 1
ATOM 758 O O . ALA A 1 110 ? -12.108 13.094 6.459 1.00 86.38 110 ALA A O 1
ATOM 759 N N . ASN A 1 111 ? -12.585 11.522 7.979 1.00 90.88 111 ASN A N 1
ATOM 760 C CA . ASN A 1 111 ? -11.370 11.761 8.755 1.00 90.88 111 ASN A CA 1
ATOM 761 C C . ASN A 1 111 ? -10.137 11.345 7.943 1.00 90.88 111 ASN A C 1
ATOM 763 O O . ASN A 1 111 ? -10.090 10.239 7.397 1.00 90.88 111 ASN A O 1
ATOM 767 N N . LEU A 1 112 ? -9.137 12.224 7.888 1.00 92.62 112 LEU A N 1
ATOM 768 C CA . LEU A 1 112 ? -7.822 11.922 7.337 1.00 92.62 112 LEU A CA 1
ATOM 769 C C . LEU A 1 112 ? -6.899 11.520 8.481 1.00 92.62 112 LEU A C 1
ATOM 771 O O . LEU A 1 112 ? -6.389 12.363 9.218 1.00 92.62 112 LEU A O 1
ATOM 775 N N . TYR A 1 113 ? -6.693 10.219 8.632 1.00 94.88 113 TYR A N 1
ATOM 776 C CA . TYR A 1 113 ? -5.873 9.672 9.698 1.00 94.88 113 TYR A CA 1
ATOM 777 C C . TYR A 1 113 ? -4.385 9.866 9.401 1.00 94.88 113 TYR A C 1
ATOM 779 O O . TYR A 1 113 ? -3.903 9.693 8.272 1.00 94.88 113 TYR A O 1
ATOM 787 N N . HIS A 1 114 ? -3.640 10.145 10.463 1.00 94.88 114 HIS A N 1
ATOM 788 C CA . HIS A 1 114 ? -2.202 9.954 10.498 1.00 94.88 114 HIS A CA 1
ATOM 789 C C . HIS A 1 114 ? -1.886 8.464 10.594 1.00 94.88 114 HIS A C 1
ATOM 791 O O . HIS A 1 114 ? -2.675 7.680 11.119 1.00 94.88 114 HIS A O 1
ATOM 797 N N . THR A 1 115 ? -0.718 8.065 10.099 1.00 96.19 115 THR A N 1
ATOM 798 C CA . THR A 1 115 ? -0.304 6.659 10.081 1.00 96.19 115 THR A CA 1
ATOM 799 C C . THR A 1 115 ? 0.954 6.456 10.901 1.00 96.19 115 THR A C 1
ATOM 801 O O . THR A 1 115 ? 1.869 7.279 10.853 1.00 96.19 115 THR A O 1
ATOM 804 N N . VAL A 1 116 ? 1.049 5.302 11.542 1.00 96.69 116 VAL A N 1
ATOM 805 C CA . VAL A 1 116 ? 2.209 4.856 12.304 1.00 96.69 116 VAL A CA 1
ATOM 806 C C . VAL A 1 116 ? 2.725 3.570 11.670 1.00 96.69 116 VAL A C 1
ATOM 808 O O . VAL A 1 116 ? 1.949 2.661 11.363 1.00 96.69 116 VAL A O 1
ATOM 811 N N . ALA A 1 117 ? 4.037 3.491 11.446 1.00 95.50 117 ALA A N 1
ATOM 812 C CA . ALA A 1 117 ? 4.662 2.293 10.897 1.00 95.50 117 ALA A CA 1
ATOM 813 C C . ALA A 1 117 ? 4.374 1.064 11.786 1.00 95.50 117 ALA A C 1
ATOM 815 O O . ALA A 1 117 ? 4.266 1.207 13.005 1.00 95.50 117 ALA A O 1
ATOM 816 N N . PRO A 1 118 ? 4.238 -0.141 11.206 1.00 95.56 118 PRO A N 1
ATOM 817 C CA . PRO A 1 118 ? 3.960 -1.343 11.984 1.00 95.56 118 PRO A CA 1
ATOM 818 C C . PRO A 1 118 ? 5.075 -1.631 13.000 1.00 95.56 118 PRO A C 1
ATOM 820 O O . PRO A 1 118 ? 6.247 -1.352 12.752 1.00 95.56 118 PRO A O 1
ATOM 823 N N . SER A 1 119 ? 4.723 -2.255 14.126 1.00 93.38 119 SER A N 1
ATOM 824 C CA . SER A 1 119 ? 5.687 -2.674 15.158 1.00 93.38 119 SER A CA 1
ATOM 825 C C . SER A 1 119 ? 6.612 -3.799 14.691 1.00 93.38 119 SER A C 1
ATOM 827 O O . SER A 1 119 ? 7.676 -4.016 15.269 1.00 93.38 119 SER A O 1
ATOM 829 N N . SER A 1 120 ? 6.207 -4.538 13.655 1.00 90.12 120 SER A N 1
ATOM 830 C CA . SER A 1 120 ? 6.965 -5.648 13.083 1.00 90.12 120 SER A CA 1
ATOM 831 C C . SER A 1 120 ? 6.707 -5.824 11.583 1.00 90.12 120 SER A C 1
ATOM 833 O O . SER A 1 120 ? 5.588 -5.675 11.088 1.00 90.12 120 SER A O 1
ATOM 835 N N . GLY A 1 121 ? 7.751 -6.221 10.850 1.00 88.88 121 GLY A N 1
ATOM 836 C CA . GLY A 1 121 ? 7.717 -6.365 9.390 1.00 88.88 121 GLY A CA 1
ATOM 837 C C . GLY A 1 121 ? 7.619 -5.026 8.652 1.00 88.88 121 GLY A C 1
ATOM 838 O O . GLY A 1 121 ? 7.840 -3.970 9.239 1.00 88.88 121 GLY A O 1
ATOM 839 N N . ASN A 1 122 ? 7.310 -5.075 7.356 1.00 93.62 122 ASN A N 1
ATOM 840 C CA . ASN A 1 122 ? 7.235 -3.874 6.523 1.00 93.62 122 ASN A CA 1
ATOM 841 C C . ASN A 1 122 ? 5.813 -3.311 6.491 1.00 93.62 122 ASN A C 1
ATOM 843 O O . ASN A 1 122 ? 4.844 -4.056 6.635 1.00 93.62 122 ASN A O 1
ATOM 847 N N . LEU A 1 123 ? 5.681 -2.003 6.245 1.00 95.75 123 LEU A N 1
ATOM 848 C CA . LEU A 1 123 ? 4.375 -1.395 5.970 1.00 95.75 123 LEU A CA 1
ATOM 849 C C . LEU A 1 123 ? 3.770 -1.959 4.684 1.00 95.75 123 LEU A C 1
ATOM 851 O O . LEU A 1 123 ? 2.563 -2.153 4.627 1.00 95.75 123 LEU A O 1
ATOM 855 N N . LEU A 1 124 ? 4.610 -2.208 3.675 1.00 96.69 124 LEU A N 1
ATOM 856 C CA . LEU A 1 124 ? 4.250 -2.789 2.387 1.00 96.69 124 LEU A CA 1
ATOM 857 C C . LEU A 1 124 ? 5.073 -4.057 2.152 1.00 96.69 124 LEU A C 1
ATOM 859 O O . LEU A 1 124 ? 6.296 -3.987 2.044 1.00 96.69 124 LEU A O 1
ATOM 863 N N . ASP A 1 125 ? 4.393 -5.187 1.995 1.00 95.25 125 ASP A N 1
ATOM 864 C CA . ASP A 1 125 ? 4.986 -6.446 1.555 1.00 95.25 125 ASP A CA 1
ATOM 865 C C . ASP A 1 125 ? 4.432 -6.800 0.167 1.00 95.25 125 ASP A C 1
ATOM 867 O O . ASP A 1 125 ? 3.237 -7.044 0.005 1.00 95.25 125 ASP A O 1
ATOM 871 N N . SER A 1 126 ? 5.297 -6.834 -0.848 1.00 95.19 126 SER A N 1
ATOM 872 C CA . SER A 1 126 ? 4.943 -7.224 -2.219 1.00 95.19 126 SER A CA 1
ATOM 873 C C . SER A 1 126 ? 5.917 -8.286 -2.722 1.00 95.19 126 SER A C 1
ATOM 875 O O . SER A 1 126 ? 7.129 -8.066 -2.654 1.00 95.19 126 SER A O 1
ATOM 877 N N . PRO A 1 127 ? 5.445 -9.407 -3.289 1.00 94.69 127 PRO A N 1
ATOM 878 C CA . PRO A 1 127 ? 6.324 -10.361 -3.943 1.00 94.69 127 PRO A CA 1
ATOM 879 C C . PRO A 1 127 ? 6.834 -9.793 -5.270 1.00 94.69 127 PRO A C 1
ATOM 881 O O . PRO A 1 127 ? 6.165 -8.993 -5.930 1.00 94.69 127 PRO A O 1
ATOM 884 N N . ALA A 1 128 ? 8.022 -10.238 -5.671 1.00 93.50 128 ALA A N 1
ATOM 885 C CA . ALA A 1 128 ? 8.537 -9.973 -7.004 1.00 93.50 128 ALA A CA 1
ATOM 886 C C . ALA A 1 128 ? 7.796 -10.845 -8.030 1.00 93.50 128 ALA A C 1
ATOM 888 O O . ALA A 1 128 ? 7.641 -12.051 -7.827 1.00 93.50 128 ALA A O 1
ATOM 889 N N . THR A 1 129 ? 7.375 -10.254 -9.144 1.00 91.44 129 THR A N 1
ATOM 890 C CA . THR A 1 129 ? 6.665 -10.947 -10.226 1.00 91.44 129 THR A CA 1
ATOM 891 C C . THR A 1 129 ? 7.460 -10.898 -11.516 1.00 91.44 129 THR A C 1
ATOM 893 O O . THR A 1 129 ? 8.147 -9.918 -11.790 1.00 91.44 129 THR A O 1
ATOM 896 N N . GLU A 1 130 ? 7.380 -11.952 -12.318 1.00 90.62 130 GLU A N 1
ATOM 897 C CA . GLU A 1 130 ? 8.026 -11.966 -13.622 1.00 90.62 130 GLU A CA 1
ATOM 898 C C . GLU A 1 130 ? 7.258 -11.088 -14.615 1.00 90.62 130 GLU A C 1
ATOM 900 O O . GLU A 1 130 ? 6.041 -11.191 -14.774 1.00 90.62 130 GLU A O 1
ATOM 905 N N . VAL A 1 131 ? 7.993 -10.205 -15.278 1.00 86.06 131 VAL A N 1
ATOM 906 C CA . VAL A 1 131 ? 7.497 -9.245 -16.253 1.00 86.06 131 VAL A CA 1
ATOM 907 C C . VAL A 1 131 ? 8.224 -9.477 -17.563 1.00 86.06 131 VAL A C 1
ATOM 909 O O . VAL A 1 131 ? 9.438 -9.289 -17.664 1.00 86.06 131 VAL A O 1
ATOM 912 N N . THR A 1 132 ? 7.472 -9.839 -18.595 1.00 83.44 132 THR A N 1
ATOM 913 C CA . THR A 1 132 ? 7.964 -9.802 -19.971 1.00 83.44 132 THR A CA 1
ATOM 914 C C . THR A 1 132 ? 7.957 -8.356 -20.445 1.00 83.44 132 THR A C 1
ATOM 916 O O . THR A 1 132 ? 6.908 -7.716 -20.457 1.00 83.44 132 THR A O 1
ATOM 919 N N . ILE A 1 133 ? 9.119 -7.839 -20.840 1.00 77.00 133 ILE A N 1
ATOM 920 C CA . ILE A 1 133 ? 9.241 -6.486 -21.392 1.00 77.00 133 ILE A CA 1
ATOM 921 C C . ILE A 1 133 ? 9.324 -6.621 -22.915 1.00 77.00 133 ILE A C 1
ATOM 923 O O . ILE A 1 133 ? 10.342 -7.101 -23.426 1.00 77.00 133 ILE A O 1
ATOM 927 N N . PRO A 1 134 ? 8.280 -6.233 -23.669 1.00 71.31 134 PRO A N 1
ATOM 928 C CA . PRO A 1 134 ? 8.308 -6.326 -25.121 1.00 71.31 134 PRO A CA 1
ATOM 929 C C . PRO A 1 134 ? 9.514 -5.581 -25.701 1.00 71.31 134 PRO A C 1
ATOM 931 O O . PRO A 1 134 ? 9.779 -4.431 -25.363 1.00 71.31 134 PRO A O 1
ATOM 934 N N . GLY A 1 135 ? 10.265 -6.256 -26.571 1.00 72.94 135 GLY A N 1
ATOM 935 C CA . GLY A 1 135 ? 11.412 -5.665 -27.260 1.00 72.94 135 GLY A CA 1
ATOM 936 C C . GLY A 1 135 ? 12.696 -5.536 -26.436 1.00 72.94 135 GLY A C 1
ATOM 937 O O . GLY A 1 135 ? 13.698 -5.117 -27.006 1.00 72.94 135 GLY A O 1
ATOM 938 N N . ILE A 1 136 ? 12.731 -5.945 -25.160 1.00 75.94 136 ILE A N 1
ATOM 939 C CA . ILE A 1 136 ? 13.969 -5.874 -24.358 1.00 75.94 136 ILE A CA 1
ATOM 940 C C . ILE A 1 136 ? 15.105 -6.708 -24.950 1.00 75.94 136 ILE A C 1
ATOM 942 O O . ILE A 1 136 ? 16.249 -6.268 -24.933 1.00 75.94 136 ILE A O 1
ATOM 946 N N . TRP A 1 137 ? 14.781 -7.838 -25.578 1.00 75.31 137 TRP A N 1
ATOM 947 C CA . TRP A 1 137 ? 15.750 -8.701 -26.252 1.00 75.31 137 TRP A CA 1
ATOM 948 C C . TRP A 1 137 ? 16.467 -8.014 -27.427 1.00 75.31 137 TRP A C 1
ATOM 950 O O . TRP A 1 137 ? 17.613 -8.349 -27.715 1.00 75.31 137 TRP A O 1
ATOM 960 N N . ASN A 1 138 ? 15.819 -7.041 -28.086 1.00 76.38 138 ASN A N 1
ATOM 961 C CA . ASN A 1 138 ? 16.417 -6.272 -29.185 1.00 76.38 138 ASN A CA 1
ATOM 962 C C . ASN A 1 138 ? 17.486 -5.294 -28.692 1.00 76.38 138 ASN A C 1
ATOM 964 O O . ASN A 1 138 ? 18.317 -4.843 -29.476 1.00 76.38 138 ASN A O 1
ATOM 968 N N . VAL A 1 139 ? 17.424 -4.918 -27.414 1.00 77.19 139 VAL A N 1
ATOM 969 C CA . VAL A 1 139 ? 18.269 -3.868 -26.839 1.00 77.19 139 VAL A CA 1
ATOM 970 C C . VAL A 1 139 ? 19.303 -4.453 -25.883 1.00 77.19 139 VAL A C 1
ATOM 972 O O . VAL A 1 139 ? 20.429 -3.967 -25.820 1.00 77.19 139 VAL A O 1
ATOM 975 N N . ILE A 1 140 ? 18.947 -5.519 -25.164 1.00 74.75 140 ILE A N 1
ATOM 976 C CA . ILE A 1 140 ? 19.832 -6.242 -24.257 1.00 74.75 140 ILE A CA 1
ATOM 977 C C . ILE A 1 140 ? 19.765 -7.737 -24.606 1.00 74.75 140 ILE A C 1
ATOM 979 O O . ILE A 1 140 ? 18.827 -8.429 -24.192 1.00 74.75 140 ILE A O 1
ATOM 983 N N . PRO A 1 141 ? 20.754 -8.257 -25.355 1.00 74.88 141 PRO A N 1
ATOM 984 C CA . PRO A 1 141 ? 20.823 -9.674 -25.679 1.00 74.88 141 PRO A CA 1
ATOM 985 C C . PRO A 1 141 ? 20.798 -10.538 -24.413 1.00 74.88 141 PRO A C 1
ATOM 987 O O . PRO A 1 141 ? 21.527 -10.279 -23.456 1.00 74.88 141 PRO A O 1
ATOM 990 N N . GLY A 1 142 ? 19.959 -11.576 -24.413 1.00 74.69 142 GLY A N 1
ATOM 991 C CA . GLY A 1 142 ? 19.839 -12.515 -23.293 1.00 74.69 142 GLY A CA 1
ATOM 992 C C . GLY A 1 142 ? 18.832 -12.125 -22.207 1.00 74.69 142 GLY A C 1
ATOM 993 O O . GLY A 1 142 ? 18.688 -12.880 -21.250 1.00 74.69 142 GLY A O 1
ATOM 994 N N . ILE A 1 143 ? 18.110 -11.004 -22.347 1.00 80.56 143 ILE A N 1
ATOM 995 C CA . ILE A 1 143 ? 16.964 -10.677 -21.485 1.00 80.56 143 ILE A CA 1
ATOM 996 C C . ILE A 1 143 ? 15.666 -10.862 -22.267 1.00 80.56 143 ILE A C 1
ATOM 998 O O . ILE A 1 143 ? 15.483 -10.288 -23.337 1.00 80.56 143 ILE A O 1
ATOM 1002 N N . THR A 1 144 ? 14.740 -11.630 -21.702 1.00 78.50 144 THR A N 1
ATOM 1003 C CA . THR A 1 144 ? 13.357 -11.761 -22.194 1.00 78.50 144 THR A CA 1
ATOM 1004 C C . THR A 1 144 ? 12.334 -11.358 -21.135 1.00 78.50 144 THR A C 1
ATOM 1006 O O . THR A 1 144 ? 11.241 -10.899 -21.466 1.00 78.50 144 THR A O 1
ATOM 1009 N N . SER A 1 145 ? 12.700 -11.486 -19.860 1.00 85.25 145 SER A N 1
ATOM 1010 C CA . SER A 1 145 ? 11.889 -11.115 -18.708 1.00 85.25 145 SER A CA 1
ATOM 1011 C C . SER A 1 145 ? 12.762 -10.605 -17.563 1.00 85.25 145 SER A C 1
ATOM 1013 O O . SER A 1 145 ? 13.960 -10.883 -17.485 1.00 85.25 145 SER A O 1
ATOM 1015 N N . VAL A 1 146 ? 12.157 -9.823 -16.674 1.00 89.81 146 VAL A N 1
ATOM 1016 C CA . VAL A 1 146 ? 12.769 -9.354 -15.426 1.00 89.81 146 VAL A CA 1
ATOM 1017 C C . VAL A 1 146 ? 11.792 -9.583 -14.288 1.00 89.81 146 VAL A C 1
ATOM 1019 O O . VAL A 1 146 ? 10.583 -9.606 -14.511 1.00 89.81 146 VAL A O 1
ATOM 1022 N N . LYS A 1 147 ? 12.280 -9.722 -13.059 1.00 92.50 147 LYS A N 1
ATOM 1023 C CA . LYS A 1 147 ? 11.387 -9.689 -11.903 1.00 92.50 147 LYS A CA 1
ATOM 1024 C C . LYS A 1 147 ? 11.165 -8.238 -11.493 1.00 92.50 147 LYS A C 1
ATOM 1026 O O . LYS A 1 147 ? 12.131 -7.515 -11.306 1.00 92.50 147 LYS A O 1
ATOM 1031 N N . ALA A 1 148 ? 9.921 -7.804 -11.364 1.00 92.69 148 ALA A N 1
ATOM 1032 C CA . ALA A 1 148 ? 9.573 -6.490 -10.841 1.00 92.69 148 ALA A CA 1
ATOM 1033 C C . ALA A 1 148 ? 8.988 -6.639 -9.435 1.00 92.69 148 ALA A C 1
ATOM 1035 O O . ALA A 1 148 ? 8.105 -7.471 -9.219 1.00 92.69 148 ALA A O 1
ATOM 1036 N N . GLN A 1 149 ? 9.464 -5.839 -8.486 1.00 94.62 149 GLN A N 1
ATOM 1037 C CA . GLN A 1 149 ? 8.945 -5.795 -7.121 1.00 94.62 149 GLN A CA 1
ATOM 1038 C C . GLN A 1 149 ? 8.572 -4.362 -6.752 1.00 94.62 149 GLN A C 1
ATOM 1040 O O . GLN A 1 149 ? 9.313 -3.427 -7.055 1.00 94.62 149 GLN A O 1
ATOM 1045 N N . VAL A 1 150 ? 7.420 -4.189 -6.107 1.00 95.44 150 VAL A N 1
ATOM 1046 C CA . VAL A 1 150 ? 7.026 -2.901 -5.535 1.00 95.44 150 VAL A CA 1
ATOM 1047 C C . VAL A 1 150 ? 7.662 -2.775 -4.159 1.00 95.44 150 VAL A C 1
ATOM 1049 O O . VAL A 1 150 ? 7.484 -3.648 -3.313 1.00 95.44 150 VAL A O 1
ATOM 1052 N N . GLU A 1 151 ? 8.380 -1.685 -3.929 1.00 95.75 151 GLU A N 1
ATOM 1053 C CA . GLU A 1 151 ? 8.997 -1.379 -2.645 1.00 95.75 151 GLU A CA 1
ATOM 1054 C C . GLU A 1 151 ? 8.507 -0.029 -2.129 1.00 95.75 151 GLU A C 1
ATOM 1056 O O . GLU A 1 151 ? 8.227 0.895 -2.899 1.00 95.75 151 GLU A O 1
ATOM 1061 N N . GLN A 1 152 ? 8.421 0.097 -0.809 1.00 96.25 152 GLN A N 1
ATOM 1062 C CA . GLN A 1 152 ? 8.100 1.361 -0.166 1.00 96.25 152 GLN A CA 1
ATOM 1063 C C . GLN A 1 152 ? 9.249 2.360 -0.364 1.00 96.25 152 GLN A C 1
ATOM 1065 O O . GLN A 1 152 ? 10.416 2.016 -0.185 1.00 96.25 152 GLN A O 1
ATOM 1070 N N . ALA A 1 153 ? 8.909 3.602 -0.710 1.00 97.00 153 ALA A N 1
ATOM 1071 C CA . ALA A 1 153 ? 9.870 4.696 -0.885 1.00 97.00 153 ALA A CA 1
ATOM 1072 C C . ALA A 1 153 ? 9.630 5.868 0.088 1.00 97.00 153 ALA A C 1
ATOM 1074 O O . ALA A 1 153 ? 10.381 6.839 0.099 1.00 97.00 153 ALA A O 1
ATOM 1075 N N . GLY A 1 154 ? 8.576 5.797 0.905 1.00 95.25 154 GLY A N 1
ATOM 1076 C CA . GLY A 1 154 ? 8.234 6.806 1.903 1.00 95.25 154 GLY A CA 1
ATOM 1077 C C . GLY A 1 154 ? 7.015 6.406 2.742 1.00 95.25 154 GLY A C 1
ATOM 1078 O O . GLY A 1 154 ? 6.436 5.339 2.514 1.00 95.25 154 GLY A O 1
ATOM 1079 N N . PRO A 1 155 ? 6.615 7.235 3.721 1.00 94.44 155 PRO A N 1
ATOM 1080 C CA . PRO A 1 155 ? 5.471 6.940 4.579 1.00 94.44 155 PRO A CA 1
ATOM 1081 C C . PRO A 1 155 ? 4.161 6.931 3.783 1.00 94.44 155 PRO A C 1
ATOM 1083 O O . PRO A 1 155 ? 3.994 7.714 2.846 1.00 94.44 155 PRO A O 1
ATOM 1086 N N . LEU A 1 156 ? 3.231 6.060 4.182 1.00 96.25 156 LEU A N 1
ATOM 1087 C CA . LEU A 1 156 ? 1.828 6.168 3.779 1.00 96.25 156 LEU A CA 1
ATOM 1088 C C . LEU A 1 156 ? 1.237 7.392 4.490 1.00 96.25 156 LEU A C 1
ATOM 1090 O O . LEU A 1 156 ? 1.564 7.642 5.640 1.00 96.25 156 LEU A O 1
ATOM 1094 N N . THR A 1 157 ? 0.436 8.203 3.816 1.00 94.69 157 THR A N 1
ATOM 1095 C CA . THR A 1 157 ? -0.180 9.404 4.405 1.00 94.69 157 THR A CA 1
ATOM 1096 C C . THR A 1 157 ? -1.597 9.580 3.874 1.00 94.69 157 THR A C 1
ATOM 1098 O O . THR A 1 157 ? -1.998 8.865 2.957 1.00 94.69 157 THR A O 1
ATOM 1101 N N . GLU A 1 158 ? -2.339 10.561 4.401 1.00 92.06 158 GLU A N 1
ATOM 1102 C CA . GLU A 1 158 ? -3.668 10.943 3.887 1.00 92.06 158 GLU A CA 1
ATOM 1103 C C . GLU A 1 158 ? -4.652 9.757 3.861 1.00 92.06 158 GLU A C 1
ATOM 1105 O O . GLU A 1 158 ? -5.375 9.564 2.888 1.00 92.06 158 GLU A O 1
ATOM 1110 N N . PHE A 1 159 ? -4.642 8.914 4.902 1.00 95.00 159 PHE A N 1
ATOM 1111 C CA . PHE A 1 159 ? -5.503 7.734 4.945 1.00 95.00 159 PHE A CA 1
ATOM 1112 C C . PHE A 1 159 ? -6.948 8.135 5.271 1.00 95.00 159 PHE A C 1
ATOM 1114 O O . PHE A 1 159 ? -7.213 8.632 6.361 1.00 95.00 159 PHE A O 1
ATOM 1121 N N . ALA A 1 160 ? -7.877 7.903 4.344 1.00 92.88 160 ALA A N 1
ATOM 1122 C CA . ALA A 1 160 ? -9.303 8.194 4.486 1.00 92.88 160 ALA A CA 1
ATOM 1123 C C . ALA A 1 160 ? -10.132 6.927 4.204 1.00 92.88 160 ALA A C 1
ATOM 1125 O O . ALA A 1 160 ? -10.607 6.738 3.083 1.00 92.88 160 ALA A O 1
ATOM 1126 N N . PRO A 1 161 ? -10.340 6.038 5.192 1.00 86.50 161 PRO A N 1
ATOM 1127 C CA . PRO A 1 161 ? -11.065 4.784 4.973 1.00 86.50 161 PRO A CA 1
ATOM 1128 C C . PRO A 1 161 ? -12.524 5.019 4.551 1.00 86.50 161 PRO A C 1
ATOM 1130 O O . PRO A 1 161 ? -13.060 4.273 3.736 1.00 86.50 161 PRO A O 1
ATOM 1133 N N . LEU A 1 162 ? -13.148 6.096 5.041 1.00 85.06 162 LEU A N 1
ATOM 1134 C CA . LEU A 1 162 ? -14.527 6.470 4.701 1.00 85.06 162 LEU A CA 1
ATOM 1135 C C . LEU A 1 162 ? -14.669 7.135 3.321 1.00 85.06 162 LEU A C 1
ATOM 1137 O O . LEU A 1 162 ? -15.786 7.373 2.880 1.00 85.06 162 LEU A O 1
ATOM 1141 N N . ALA A 1 163 ? -13.564 7.407 2.617 1.00 86.25 163 ALA A N 1
ATOM 1142 C CA . ALA A 1 163 ? -13.611 7.840 1.220 1.00 86.25 163 ALA A CA 1
ATOM 1143 C C . ALA A 1 163 ? -13.891 6.675 0.247 1.00 86.25 163 ALA A C 1
ATOM 1145 O O . ALA A 1 163 ? -14.027 6.898 -0.960 1.00 86.25 163 ALA A O 1
ATOM 1146 N N . ALA A 1 164 ? -13.973 5.433 0.739 1.00 85.69 164 ALA A N 1
ATOM 1147 C CA . ALA A 1 164 ? -14.344 4.284 -0.074 1.00 85.69 164 ALA A CA 1
ATOM 1148 C C . ALA A 1 164 ? -15.742 4.456 -0.697 1.00 85.69 164 ALA A C 1
ATOM 1150 O O . ALA A 1 164 ? -16.679 4.913 -0.052 1.00 85.69 164 ALA A O 1
ATOM 1151 N N . GLY A 1 165 ? -15.874 4.102 -1.974 1.00 86.00 165 GLY A N 1
ATOM 1152 C CA . GLY A 1 165 ? -17.058 4.369 -2.795 1.00 86.00 165 GLY A CA 1
ATOM 1153 C C . GLY A 1 165 ? -17.076 5.761 -3.436 1.00 86.00 165 GLY A C 1
ATOM 1154 O O . GLY A 1 165 ? -18.026 6.091 -4.144 1.00 86.00 165 GLY A O 1
ATOM 1155 N N . THR A 1 166 ? -16.038 6.580 -3.230 1.00 88.19 166 THR A N 1
ATOM 1156 C CA . THR A 1 166 ? -15.936 7.935 -3.795 1.00 88.19 166 THR A CA 1
ATOM 1157 C C . THR A 1 166 ? -14.721 8.088 -4.713 1.00 88.19 166 THR A C 1
ATOM 1159 O O . THR A 1 166 ? -13.861 7.211 -4.813 1.00 88.19 166 THR A O 1
ATOM 1162 N N . THR A 1 167 ? -14.629 9.232 -5.396 1.00 88.88 167 THR A N 1
ATOM 1163 C CA . THR A 1 167 ? -13.467 9.604 -6.218 1.00 88.88 167 THR A CA 1
ATOM 1164 C C . THR A 1 167 ? -12.295 10.157 -5.406 1.00 88.88 167 THR A C 1
ATOM 1166 O O . THR A 1 167 ? -11.249 10.455 -5.984 1.00 88.88 167 THR A O 1
ATOM 1169 N N . VAL A 1 168 ? -12.461 10.345 -4.095 1.00 90.69 168 VAL A N 1
ATOM 1170 C CA . VAL A 1 168 ? -11.402 10.839 -3.213 1.00 90.69 168 VAL A CA 1
ATOM 1171 C C . VAL A 1 168 ? -10.400 9.703 -2.959 1.00 90.69 168 VAL A C 1
ATOM 1173 O O . VAL A 1 168 ? -10.814 8.576 -2.676 1.00 90.69 168 VAL A O 1
ATOM 1176 N N . PRO A 1 169 ? -9.082 9.950 -3.082 1.00 94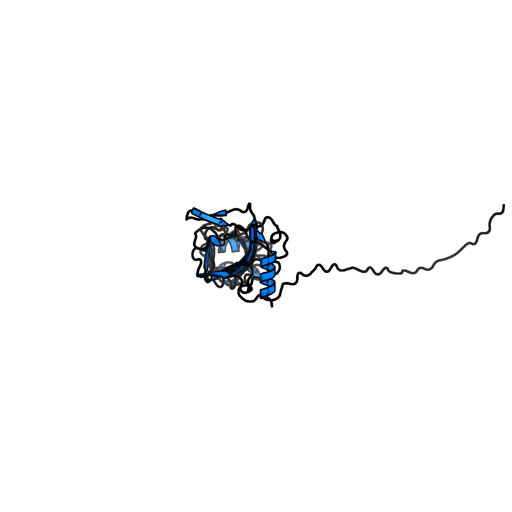.06 169 PRO A N 1
ATOM 1177 C CA . PRO A 1 169 ? -8.077 8.945 -2.762 1.00 94.06 169 PRO A CA 1
ATOM 1178 C C . PRO A 1 169 ? -8.185 8.452 -1.317 1.00 94.06 169 PRO A C 1
ATOM 1180 O O . PRO A 1 169 ? -8.325 9.252 -0.396 1.00 94.06 169 PRO A O 1
ATOM 1183 N N . VAL A 1 170 ? -8.063 7.140 -1.115 1.00 94.88 170 VAL A N 1
ATOM 1184 C CA . VAL A 1 170 ? -8.133 6.524 0.223 1.00 94.88 170 VAL A CA 1
ATOM 1185 C C . VAL A 1 170 ? -6.799 6.563 0.967 1.00 94.88 170 VAL A C 1
ATOM 1187 O O . VAL A 1 170 ? -6.776 6.387 2.180 1.00 94.88 170 VAL A O 1
ATOM 1190 N N . PHE A 1 171 ? -5.687 6.763 0.256 1.00 95.69 171 PHE A N 1
ATOM 1191 C 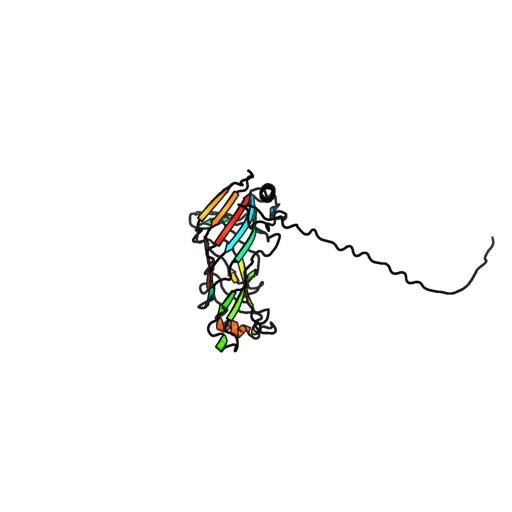CA . PHE A 1 171 ? -4.367 7.017 0.831 1.00 95.69 171 PHE A CA 1
ATOM 1192 C C . PHE A 1 171 ? -3.413 7.604 -0.207 1.00 95.69 171 PHE A C 1
ATOM 1194 O O . PHE A 1 171 ? -3.641 7.522 -1.415 1.00 95.69 171 PHE A O 1
ATOM 1201 N N . ARG A 1 172 ? -2.279 8.110 0.275 1.00 96.88 172 ARG A N 1
ATOM 1202 C CA . ARG A 1 172 ? -1.108 8.496 -0.508 1.00 96.88 172 ARG A CA 1
ATOM 1203 C C . ARG A 1 172 ? 0.072 7.596 -0.135 1.00 96.88 172 ARG A C 1
ATOM 1205 O O . ARG A 1 172 ? 0.500 7.593 1.014 1.00 96.88 172 ARG A O 1
ATOM 1212 N N . LEU A 1 173 ? 0.626 6.858 -1.098 1.00 97.81 173 LEU A N 1
ATOM 1213 C CA . LEU A 1 173 ? 1.729 5.916 -0.868 1.00 97.81 173 LEU A CA 1
ATOM 1214 C C . LEU A 1 173 ? 2.887 6.142 -1.856 1.00 97.81 173 LEU A C 1
ATOM 1216 O O . LEU A 1 173 ? 2.743 5.863 -3.049 1.00 97.81 173 LEU A O 1
ATOM 1220 N N . PRO A 1 174 ? 4.049 6.621 -1.382 1.00 98.12 174 PRO A N 1
ATOM 1221 C CA . PRO A 1 174 ? 5.277 6.662 -2.165 1.00 98.12 174 PRO A CA 1
ATOM 1222 C C . PRO A 1 174 ? 5.902 5.266 -2.306 1.00 98.12 174 PRO A C 1
ATOM 1224 O O . PRO A 1 174 ? 6.224 4.612 -1.312 1.00 98.12 174 PRO A O 1
ATOM 1227 N N . ILE A 1 175 ? 6.135 4.841 -3.545 1.00 97.88 175 ILE A N 1
ATOM 1228 C CA . ILE A 1 175 ? 6.771 3.569 -3.900 1.00 97.88 175 ILE A CA 1
ATOM 1229 C C . ILE A 1 175 ? 7.927 3.773 -4.887 1.00 97.88 175 ILE A C 1
ATOM 1231 O O . ILE A 1 175 ? 8.058 4.815 -5.535 1.00 97.88 175 ILE A O 1
ATOM 1235 N N . LYS A 1 176 ? 8.733 2.729 -5.049 1.00 97.25 176 LYS A N 1
ATOM 1236 C CA . LYS A 1 176 ? 9.686 2.540 -6.147 1.00 97.25 176 LYS A CA 1
ATOM 1237 C C . LYS A 1 176 ? 9.538 1.122 -6.695 1.00 97.25 176 LYS A C 1
ATOM 1239 O O . LYS A 1 176 ? 9.088 0.224 -5.985 1.00 97.25 176 LYS A O 1
ATOM 1244 N N . LEU A 1 177 ? 9.889 0.921 -7.961 1.00 96.00 177 LEU A N 1
ATOM 1245 C CA . LEU A 1 177 ? 9.839 -0.402 -8.588 1.00 96.00 177 LEU A CA 1
ATOM 1246 C C . LEU A 1 177 ? 11.252 -0.936 -8.760 1.00 96.00 177 LEU A C 1
ATOM 1248 O O . LEU A 1 177 ? 12.042 -0.334 -9.481 1.00 96.00 177 LEU A O 1
ATOM 1252 N N . HIS A 1 178 ? 11.561 -2.065 -8.136 1.00 95.81 178 HI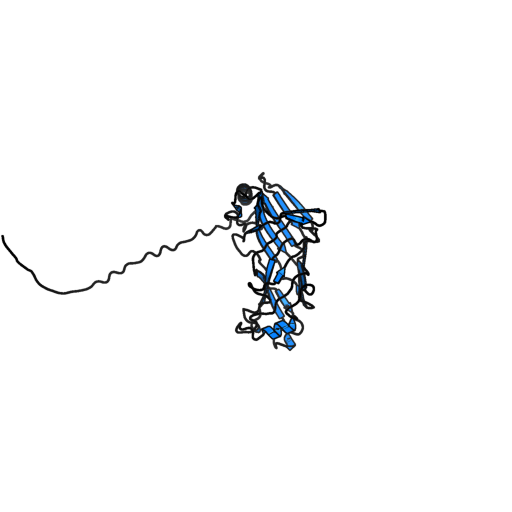S A N 1
ATOM 1253 C CA . HIS A 1 178 ? 12.841 -2.743 -8.287 1.00 95.81 178 HIS A CA 1
ATOM 1254 C C . HIS A 1 178 ? 12.777 -3.728 -9.454 1.00 95.81 178 HIS A C 1
ATOM 1256 O O . HIS A 1 178 ? 11.977 -4.666 -9.441 1.00 95.81 178 HIS A O 1
ATOM 1262 N N . LEU A 1 179 ? 13.622 -3.521 -10.463 1.00 94.19 179 LEU A N 1
ATOM 1263 C CA . LEU A 1 179 ? 13.805 -4.430 -11.589 1.00 94.19 179 LEU A CA 1
ATOM 1264 C C . LEU A 1 179 ? 14.982 -5.369 -11.305 1.00 94.19 179 LEU A C 1
ATOM 1266 O O . LEU A 1 179 ? 16.152 -5.014 -11.428 1.00 94.19 179 LEU A O 1
ATOM 1270 N N . ILE A 1 180 ? 14.656 -6.598 -10.935 1.00 93.25 180 ILE A N 1
ATOM 1271 C CA . ILE A 1 180 ? 15.585 -7.627 -10.494 1.00 93.25 180 ILE A CA 1
ATOM 1272 C C . ILE A 1 180 ? 15.945 -8.512 -11.690 1.00 93.25 180 ILE A C 1
ATOM 1274 O O . ILE A 1 180 ? 15.145 -9.327 -12.164 1.00 93.25 180 ILE A O 1
ATOM 1278 N N . HIS A 1 181 ? 17.180 -8.368 -12.168 1.00 91.38 181 HIS A N 1
ATOM 1279 C CA . HIS A 1 181 ? 17.786 -9.252 -13.161 1.00 91.38 181 HIS A CA 1
ATOM 1280 C C . HIS A 1 181 ? 19.323 -9.160 -13.078 1.00 91.38 181 HIS A C 1
ATOM 1282 O O . HIS A 1 181 ? 19.838 -8.050 -12.932 1.00 91.38 181 HIS A O 1
ATOM 1288 N N . PRO A 1 182 ? 20.091 -10.260 -13.235 1.00 89.38 182 PRO A N 1
ATOM 1289 C CA . PRO A 1 182 ? 21.556 -10.232 -13.114 1.00 89.38 182 PRO A CA 1
ATOM 1290 C C . PRO A 1 182 ? 22.247 -9.170 -13.982 1.00 89.38 182 PRO A C 1
ATOM 1292 O O . PRO A 1 182 ? 23.130 -8.456 -13.517 1.00 89.38 182 PRO A O 1
ATOM 1295 N N . LEU A 1 183 ? 21.801 -9.012 -15.232 1.00 88.75 183 LEU A N 1
ATOM 1296 C CA . LEU A 1 183 ? 22.346 -8.016 -16.167 1.00 88.75 183 LEU A CA 1
ATOM 1297 C C . LEU A 1 183 ? 21.951 -6.565 -15.836 1.00 88.75 183 LEU A C 1
ATOM 1299 O O . LEU A 1 183 ? 22.655 -5.635 -16.229 1.00 88.75 183 LEU A O 1
ATOM 1303 N N . LEU A 1 184 ? 20.851 -6.363 -15.104 1.00 90.69 184 LEU A N 1
ATOM 1304 C CA . LEU A 1 184 ? 20.421 -5.042 -14.636 1.00 90.69 184 LEU A CA 1
ATOM 1305 C C . LEU A 1 184 ? 21.068 -4.662 -13.298 1.00 90.69 184 LEU A C 1
ATOM 1307 O O . LEU A 1 184 ? 20.994 -3.502 -12.904 1.00 90.69 184 LEU A O 1
ATOM 1311 N N . GLY A 1 185 ? 21.743 -5.603 -12.637 1.00 90.38 185 GLY A N 1
ATOM 1312 C CA . GLY A 1 185 ? 22.356 -5.392 -11.334 1.00 90.38 185 GLY A CA 1
ATOM 1313 C C . GLY A 1 185 ? 21.332 -5.251 -10.197 1.00 90.38 185 GLY A C 1
ATOM 1314 O O . GLY A 1 185 ? 20.124 -5.238 -10.422 1.00 90.38 185 GLY A O 1
ATOM 1315 N N . PRO A 1 186 ? 21.809 -5.141 -8.947 1.00 92.00 186 PRO A N 1
ATOM 1316 C CA . PRO A 1 186 ? 20.958 -5.146 -7.751 1.00 92.00 186 PRO A CA 1
ATOM 1317 C C . PRO A 1 186 ? 20.338 -3.778 -7.420 1.00 92.00 186 PRO A C 1
ATOM 1319 O O . PRO A 1 186 ? 19.777 -3.600 -6.342 1.00 92.00 186 PRO A O 1
ATOM 1322 N N . ARG A 1 187 ? 20.544 -2.769 -8.275 1.00 94.56 187 ARG A N 1
ATOM 1323 C CA . ARG A 1 187 ? 20.162 -1.374 -8.010 1.00 94.56 187 ARG A CA 1
ATOM 1324 C C . ARG A 1 187 ? 19.341 -0.748 -9.129 1.00 94.56 187 ARG A C 1
ATOM 1326 O O . ARG A 1 187 ? 19.277 0.471 -9.198 1.00 94.56 187 ARG A O 1
ATOM 1333 N N . CYS A 1 188 ? 18.737 -1.552 -9.999 1.00 95.75 188 CYS A N 1
ATOM 1334 C CA . CYS A 1 188 ? 17.912 -1.031 -11.079 1.00 95.75 188 CYS A CA 1
ATOM 1335 C C . CYS A 1 188 ? 16.509 -0.706 -10.559 1.00 95.75 188 CYS A C 1
ATOM 1337 O O . CYS A 1 188 ? 15.697 -1.608 -10.355 1.00 95.75 188 CYS A O 1
ATOM 1339 N N . TYR A 1 189 ? 16.225 0.578 -10.347 1.00 97.00 189 TYR A N 1
ATOM 1340 C CA . TYR A 1 189 ? 14.933 1.052 -9.848 1.00 97.00 189 TYR A CA 1
ATOM 1341 C C . TYR A 1 189 ? 14.260 2.008 -10.824 1.00 97.00 189 TYR A C 1
ATOM 1343 O O . TYR A 1 189 ? 14.932 2.810 -11.471 1.00 97.00 189 TYR A O 1
ATOM 1351 N N . LEU A 1 190 ? 12.928 1.975 -10.874 1.00 95.75 190 LEU A N 1
ATOM 1352 C CA . LEU A 1 190 ? 12.115 3.080 -11.379 1.00 95.75 190 LEU A CA 1
ATOM 1353 C C . LEU A 1 190 ? 11.641 3.916 -10.188 1.00 95.75 190 LEU A C 1
ATOM 1355 O O . LEU A 1 190 ? 10.913 3.418 -9.323 1.00 95.75 190 LEU A O 1
ATOM 1359 N N . GLY A 1 191 ? 12.068 5.178 -10.150 1.00 94.69 191 GLY A N 1
ATOM 1360 C CA . GLY A 1 191 ? 11.942 6.023 -8.963 1.00 94.69 191 GLY A CA 1
ATOM 1361 C C . GLY A 1 191 ? 13.015 5.746 -7.903 1.00 94.69 191 GLY A C 1
ATOM 1362 O O . GLY A 1 191 ? 13.890 4.895 -8.061 1.00 94.69 191 GLY A O 1
ATOM 1363 N N . SER A 1 192 ? 12.963 6.512 -6.820 1.00 95.00 192 SER A N 1
ATOM 1364 C CA . SER A 1 192 ? 13.856 6.415 -5.660 1.00 95.00 192 SER A CA 1
ATOM 1365 C C . SER A 1 192 ? 13.153 6.943 -4.410 1.00 95.00 192 SER A C 1
ATOM 1367 O O . SER A 1 192 ? 12.085 7.540 -4.506 1.00 95.00 192 SER A O 1
ATOM 1369 N N . ASP A 1 193 ? 13.783 6.815 -3.245 1.00 95.56 193 ASP A N 1
ATOM 1370 C CA . ASP A 1 193 ? 13.252 7.397 -2.001 1.00 95.56 193 ASP A CA 1
ATOM 1371 C C . ASP A 1 193 ? 13.177 8.937 -2.073 1.00 95.56 193 ASP A C 1
ATOM 1373 O O . ASP A 1 193 ? 12.292 9.564 -1.499 1.00 95.56 193 ASP A O 1
ATOM 1377 N N . SER A 1 194 ? 14.072 9.564 -2.847 1.00 95.12 194 SER A N 1
ATOM 1378 C CA . SER A 1 194 ? 14.083 11.014 -3.088 1.00 95.12 194 SER A CA 1
ATOM 1379 C C . SER A 1 194 ? 13.170 11.471 -4.229 1.00 95.12 194 SER A C 1
ATOM 1381 O O . SER A 1 194 ? 12.837 12.650 -4.330 1.00 95.12 194 SER A O 1
ATOM 1383 N N . THR A 1 195 ? 12.800 10.577 -5.142 1.00 95.88 195 THR A N 1
ATOM 1384 C CA . THR A 1 195 ? 11.925 10.870 -6.282 1.00 95.88 195 THR A CA 1
ATOM 1385 C C . THR A 1 195 ? 11.031 9.653 -6.515 1.00 95.88 195 THR A C 1
ATOM 1387 O O . THR A 1 195 ? 11.279 8.873 -7.438 1.00 95.88 195 THR A O 1
ATOM 1390 N N . PRO A 1 196 ? 10.040 9.431 -5.636 1.00 97.62 196 PRO A N 1
ATOM 1391 C CA . PRO A 1 196 ? 9.217 8.232 -5.672 1.00 97.62 196 PRO A CA 1
ATOM 1392 C C . PRO A 1 196 ? 8.125 8.327 -6.738 1.00 97.62 196 PRO A C 1
ATOM 1394 O O . PRO A 1 196 ? 7.757 9.410 -7.198 1.00 97.62 196 PRO A O 1
ATOM 1397 N N . ILE A 1 197 ? 7.551 7.176 -7.075 1.00 98.31 197 ILE A N 1
ATOM 1398 C CA . ILE A 1 197 ? 6.233 7.097 -7.703 1.00 98.31 197 ILE A CA 1
ATOM 1399 C C . ILE A 1 197 ? 5.212 7.259 -6.577 1.00 98.31 197 ILE A C 1
ATOM 1401 O O . ILE A 1 197 ? 5.221 6.487 -5.623 1.00 98.31 197 ILE A O 1
ATOM 1405 N N . VAL A 1 198 ? 4.345 8.265 -6.648 1.00 98.19 198 VAL A N 1
ATOM 1406 C CA . VAL A 1 198 ? 3.365 8.531 -5.585 1.00 98.19 198 VAL A CA 1
ATOM 1407 C C . VAL A 1 198 ? 1.994 8.058 -6.034 1.00 98.19 198 VAL A C 1
ATOM 1409 O O . VAL A 1 198 ? 1.391 8.691 -6.897 1.00 98.19 198 VAL A O 1
ATOM 1412 N N . LEU A 1 199 ? 1.506 6.977 -5.428 1.00 97.81 199 LEU A N 1
ATOM 1413 C CA . LEU A 1 199 ? 0.167 6.455 -5.677 1.00 97.81 199 LEU A CA 1
ATOM 1414 C C . LEU A 1 199 ? -0.867 7.162 -4.799 1.00 97.81 199 LEU A C 1
ATOM 1416 O O . LEU A 1 199 ? -0.618 7.407 -3.618 1.00 97.81 199 LEU A O 1
ATOM 1420 N N . ARG A 1 200 ? -2.028 7.449 -5.383 1.00 97.31 200 ARG A N 1
ATOM 1421 C CA . ARG A 1 200 ? -3.223 8.014 -4.748 1.00 97.31 200 ARG A CA 1
ATOM 1422 C C . ARG A 1 200 ? -4.483 7.287 -5.227 1.00 97.31 200 ARG A C 1
ATOM 1424 O O . ARG A 1 200 ? -5.290 7.867 -5.955 1.00 97.31 200 ARG A O 1
ATOM 1431 N N . PRO A 1 201 ? -4.641 5.997 -4.900 1.00 96.56 201 PRO A N 1
ATOM 1432 C CA . PRO A 1 201 ? -5.782 5.243 -5.382 1.00 96.56 201 PRO A CA 1
ATOM 1433 C C . PRO A 1 201 ? -7.089 5.715 -4.756 1.00 96.56 201 PRO A C 1
ATOM 1435 O O . PRO A 1 201 ? -7.169 5.912 -3.547 1.00 96.56 201 PRO A O 1
ATOM 1438 N N . ALA A 1 202 ? -8.128 5.811 -5.579 1.00 95.06 202 ALA A N 1
ATOM 1439 C CA . ALA A 1 202 ? -9.511 5.915 -5.137 1.00 95.06 202 ALA A CA 1
ATOM 1440 C C . ALA A 1 202 ? -10.156 4.522 -5.148 1.00 95.06 202 ALA A C 1
ATOM 1442 O O . ALA A 1 202 ? -9.943 3.737 -6.080 1.00 95.06 202 ALA A O 1
ATOM 1443 N N . ALA A 1 203 ? -10.949 4.213 -4.125 1.00 92.00 203 ALA A N 1
ATOM 1444 C CA . ALA A 1 203 ? -11.699 2.963 -4.030 1.00 92.00 203 ALA A CA 1
ATOM 1445 C C . ALA A 1 203 ? -13.109 3.161 -4.601 1.00 92.00 203 ALA A C 1
ATOM 1447 O O . ALA A 1 203 ? -14.078 3.202 -3.853 1.00 92.00 203 ALA A O 1
ATOM 1448 N N . LEU A 1 204 ? -13.221 3.331 -5.924 1.00 87.31 204 LEU A N 1
ATOM 1449 C CA . LEU A 1 204 ? -14.509 3.590 -6.594 1.00 87.31 204 LEU A CA 1
ATOM 1450 C C . LEU A 1 204 ? -15.538 2.475 -6.350 1.00 87.31 204 LEU A C 1
ATOM 1452 O O . LEU A 1 204 ? -16.737 2.733 -6.345 1.00 87.31 204 LEU A O 1
ATOM 1456 N N . ASP A 1 205 ? -15.056 1.250 -6.150 1.00 91.75 205 ASP A N 1
ATOM 1457 C CA . ASP A 1 205 ? -15.846 0.118 -5.685 1.00 91.75 205 ASP A CA 1
ATOM 1458 C C . ASP A 1 205 ? -15.314 -0.308 -4.312 1.00 91.75 205 ASP A C 1
ATOM 1460 O O . ASP A 1 205 ? -14.205 -0.841 -4.197 1.00 91.75 205 ASP A O 1
ATOM 1464 N N . ALA A 1 206 ? -16.096 -0.035 -3.267 1.00 89.81 206 ALA A N 1
ATOM 1465 C CA . ALA A 1 206 ? -15.772 -0.404 -1.891 1.00 89.81 206 ALA A CA 1
ATOM 1466 C C . ALA A 1 206 ? -15.961 -1.909 -1.616 1.00 89.81 206 ALA A C 1
ATOM 1468 O O . ALA A 1 206 ? -15.582 -2.385 -0.545 1.00 89.81 206 ALA A O 1
ATOM 1469 N N . GLY A 1 207 ? -16.533 -2.661 -2.564 1.00 93.12 207 GLY A N 1
ATOM 1470 C CA . GLY A 1 207 ? -16.882 -4.060 -2.386 1.00 93.12 207 GLY A CA 1
ATOM 1471 C C . GLY A 1 207 ? -17.989 -4.250 -1.345 1.00 93.12 207 GLY A C 1
ATOM 1472 O O . GLY A 1 207 ? -18.943 -3.477 -1.265 1.00 93.12 207 GLY A O 1
ATOM 1473 N N . THR A 1 208 ? -17.883 -5.315 -0.549 1.00 94.50 208 THR A N 1
ATOM 1474 C CA . THR A 1 208 ? -18.784 -5.557 0.588 1.00 94.50 208 THR A CA 1
ATOM 1475 C C . THR A 1 208 ? -18.227 -4.887 1.833 1.00 94.50 208 THR A C 1
ATOM 1477 O O . THR A 1 208 ? -17.117 -5.213 2.250 1.00 94.50 208 THR A O 1
ATOM 1480 N N . VAL A 1 209 ? -19.011 -3.992 2.428 1.00 93.25 209 VAL A N 1
ATOM 1481 C CA . VAL A 1 209 ? -18.672 -3.324 3.686 1.00 93.25 209 VAL A CA 1
ATOM 1482 C C . VAL A 1 209 ? -19.417 -4.006 4.826 1.00 93.25 209 VAL A C 1
ATOM 1484 O O . VAL A 1 209 ? -20.626 -4.208 4.734 1.00 93.25 209 VAL A O 1
ATOM 1487 N N . ASP A 1 210 ? -18.695 -4.340 5.887 1.00 94.31 210 ASP A N 1
ATOM 1488 C CA . ASP A 1 210 ? -19.245 -4.876 7.128 1.00 94.31 210 ASP A CA 1
ATOM 1489 C C . ASP A 1 210 ? -18.681 -4.113 8.327 1.00 94.31 210 ASP A C 1
ATOM 1491 O O . ASP A 1 210 ? -17.526 -3.678 8.311 1.00 94.31 210 ASP A O 1
ATOM 1495 N N . VAL A 1 211 ? -19.501 -3.939 9.360 1.00 94.31 211 VAL A N 1
ATOM 1496 C CA . VAL A 1 211 ? -19.096 -3.310 10.618 1.00 94.31 211 VAL A CA 1
ATOM 1497 C C . VAL A 1 211 ? -19.621 -4.159 11.757 1.00 94.31 211 VAL A C 1
ATOM 1499 O O . VAL A 1 211 ? -20.829 -4.344 11.903 1.00 94.31 211 VAL A O 1
ATOM 1502 N N . GLN A 1 212 ? -18.706 -4.632 12.591 1.00 94.62 212 GLN A N 1
ATOM 1503 C CA . GLN A 1 212 ? -19.022 -5.461 13.744 1.00 94.62 212 GLN A CA 1
ATOM 1504 C C . GLN A 1 212 ? -18.404 -4.883 15.014 1.00 94.62 212 GLN A C 1
ATOM 1506 O O . GLN A 1 212 ? -17.349 -4.245 14.983 1.00 94.62 212 GLN A O 1
ATOM 1511 N N . ALA A 1 213 ? -19.088 -5.110 16.131 1.00 94.94 213 ALA A N 1
ATOM 1512 C CA . ALA A 1 213 ? -18.550 -4.840 17.455 1.00 94.94 213 ALA A CA 1
ATOM 1513 C C . ALA A 1 213 ? -17.549 -5.930 17.860 1.00 94.94 213 ALA A C 1
ATOM 1515 O O . ALA A 1 213 ? -17.588 -7.048 17.338 1.00 94.94 213 ALA A O 1
ATOM 1516 N N . ASP A 1 214 ? -16.681 -5.608 18.815 1.00 94.94 214 ASP A N 1
ATOM 1517 C CA . ASP A 1 214 ? -15.790 -6.584 19.427 1.00 94.94 214 ASP A CA 1
ATOM 1518 C C . ASP A 1 214 ? -16.577 -7.779 20.017 1.00 94.94 214 ASP A C 1
ATOM 1520 O O . ASP A 1 214 ? -17.523 -7.585 20.790 1.00 94.94 214 ASP A O 1
ATOM 1524 N N . PRO A 1 215 ? -16.197 -9.030 19.694 1.00 92.75 215 PRO A N 1
ATOM 1525 C CA . PRO A 1 215 ? -16.909 -10.215 20.173 1.00 92.75 215 PRO A CA 1
ATOM 1526 C C . PRO A 1 215 ? -16.740 -10.480 21.678 1.00 92.75 215 PRO A C 1
ATOM 1528 O O . PRO A 1 215 ? -17.500 -11.269 22.238 1.00 92.75 215 PRO A O 1
ATOM 1531 N N . ASN A 1 216 ? -15.770 -9.841 22.337 1.00 92.25 216 ASN A N 1
ATOM 1532 C CA . ASN A 1 216 ? -15.475 -9.990 23.763 1.00 92.25 216 ASN A CA 1
ATOM 1533 C C . ASN A 1 216 ? -16.060 -8.842 24.614 1.00 92.25 216 ASN A C 1
ATOM 1535 O O . ASN A 1 216 ? -15.846 -8.808 25.825 1.00 92.25 216 ASN A O 1
ATOM 1539 N N . GLY A 1 217 ? -16.844 -7.938 24.012 1.00 91.31 217 GLY A N 1
ATOM 1540 C CA . GLY A 1 217 ? -17.568 -6.874 24.712 1.00 91.31 217 GLY A CA 1
ATOM 1541 C C . GLY A 1 217 ? -16.779 -5.580 24.934 1.00 91.31 217 GLY A C 1
ATOM 1542 O O . GLY A 1 217 ? -17.253 -4.712 25.673 1.00 91.31 217 GLY A O 1
ATOM 1543 N N . HIS A 1 218 ? -15.612 -5.428 24.306 1.00 94.62 218 HIS A N 1
ATOM 1544 C CA . HIS A 1 218 ? -14.896 -4.150 24.264 1.00 94.62 218 HIS A CA 1
ATOM 1545 C C . HIS A 1 218 ? -15.603 -3.133 23.351 1.00 94.62 218 HIS A C 1
ATOM 1547 O O . HIS A 1 218 ? -16.497 -3.476 22.578 1.00 94.62 218 HIS A O 1
ATOM 1553 N N . GLN A 1 219 ? -15.220 -1.858 23.432 1.00 94.56 219 GLN A N 1
ATOM 1554 C CA . GLN A 1 219 ? -15.810 -0.785 22.616 1.00 94.56 219 GLN A CA 1
ATOM 1555 C C . GLN A 1 219 ? -15.179 -0.678 21.220 1.00 94.56 219 GLN A C 1
ATOM 1557 O O . GLN A 1 219 ? -15.540 0.198 20.435 1.00 94.56 219 GLN A O 1
ATOM 1562 N N . THR A 1 220 ? -14.242 -1.569 20.891 1.00 96.00 220 THR A N 1
ATOM 1563 C CA . THR A 1 220 ? -13.580 -1.587 19.587 1.00 96.00 220 THR A CA 1
ATOM 1564 C C . THR A 1 220 ? -14.574 -1.942 18.489 1.00 96.00 220 THR A C 1
ATOM 1566 O O . THR A 1 220 ? -15.315 -2.923 18.579 1.00 96.00 220 THR A O 1
ATOM 1569 N N . LEU A 1 221 ? -14.560 -1.145 17.423 1.00 96.06 221 LEU A N 1
ATOM 1570 C CA . LEU A 1 221 ? -15.305 -1.406 16.201 1.00 96.06 221 LEU A CA 1
ATOM 1571 C C . LEU A 1 221 ? -14.363 -1.958 15.138 1.00 96.06 221 LEU A C 1
ATOM 1573 O O . LEU A 1 221 ? -13.224 -1.508 15.001 1.00 96.06 221 LEU A O 1
ATOM 1577 N N . ILE A 1 222 ? -14.858 -2.916 14.361 1.00 95.31 222 ILE A N 1
ATOM 1578 C CA . ILE A 1 222 ? -14.122 -3.520 13.259 1.00 95.31 222 ILE A CA 1
ATOM 1579 C C . ILE A 1 222 ? -14.895 -3.262 11.974 1.00 95.31 222 ILE A C 1
ATOM 1581 O O . ILE A 1 222 ? -15.960 -3.838 11.756 1.00 95.31 222 ILE A O 1
ATOM 1585 N N . ALA A 1 223 ? -14.343 -2.408 11.117 1.00 94.69 223 ALA A N 1
ATOM 1586 C CA . ALA A 1 223 ? -14.816 -2.199 9.758 1.00 94.69 223 ALA A CA 1
ATOM 1587 C C . ALA A 1 223 ? -14.035 -3.098 8.794 1.00 94.69 223 ALA A C 1
ATOM 1589 O O . ALA A 1 223 ? -12.804 -3.143 8.826 1.00 94.69 223 ALA A O 1
ATOM 1590 N N . SER A 1 224 ? -14.746 -3.802 7.920 1.00 94.00 224 SER A N 1
ATOM 1591 C CA . SER A 1 224 ? -14.162 -4.681 6.910 1.00 94.00 224 SER A CA 1
ATOM 1592 C C . SER A 1 224 ? -14.669 -4.313 5.524 1.00 94.00 224 SER A C 1
ATOM 1594 O O . SER A 1 224 ? -15.864 -4.124 5.323 1.00 94.00 224 SER A O 1
ATOM 1596 N N . PHE A 1 225 ? -13.759 -4.255 4.558 1.00 94.38 225 PHE A N 1
ATOM 1597 C CA . PHE A 1 225 ? -14.050 -4.027 3.145 1.00 94.38 225 PHE A CA 1
ATOM 1598 C C . PHE A 1 225 ? -13.551 -5.241 2.381 1.00 94.38 225 PHE A C 1
ATOM 1600 O O . PHE A 1 225 ? -12.348 -5.476 2.339 1.00 94.38 225 PHE A O 1
ATOM 1607 N N . SER A 1 226 ? -14.454 -6.031 1.813 1.00 95.12 226 SER A N 1
ATOM 1608 C CA . SER A 1 226 ? -14.102 -7.254 1.092 1.00 95.12 226 SER A CA 1
ATOM 1609 C C . SER A 1 226 ? -14.302 -7.078 -0.404 1.00 95.12 226 SER A C 1
ATOM 1611 O O . SER A 1 226 ? -15.345 -6.586 -0.837 1.00 95.12 226 SER A O 1
ATOM 1613 N N . LYS A 1 227 ? -13.346 -7.554 -1.205 1.00 95.25 227 LYS A N 1
ATOM 1614 C CA . LYS A 1 227 ? -13.363 -7.464 -2.676 1.00 95.25 227 LYS A CA 1
ATOM 1615 C C . LYS A 1 227 ? -13.460 -6.030 -3.215 1.00 95.25 227 LYS A C 1
ATOM 1617 O O . LYS A 1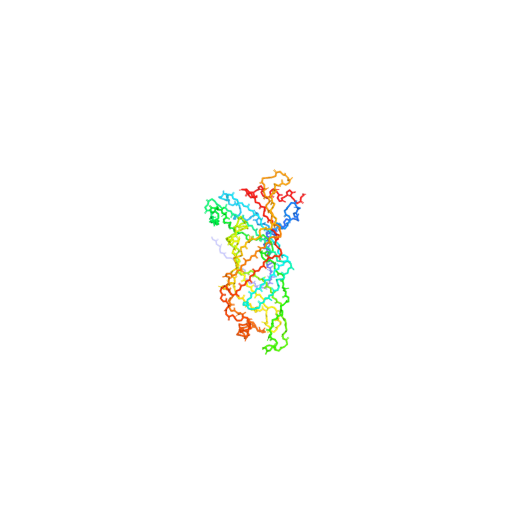 227 ? -14.010 -5.829 -4.295 1.00 95.25 227 LYS A O 1
ATOM 1622 N N . ALA A 1 228 ? -12.905 -5.056 -2.500 1.00 95.69 228 ALA A N 1
ATOM 1623 C CA . ALA A 1 228 ? -12.804 -3.687 -2.991 1.00 95.69 228 ALA A CA 1
ATOM 1624 C C . ALA A 1 228 ? -11.880 -3.608 -4.221 1.00 95.69 228 ALA A C 1
ATOM 1626 O O . ALA A 1 228 ? -10.991 -4.450 -4.409 1.00 95.69 228 ALA A O 1
ATOM 1627 N N . SER A 1 229 ? -12.068 -2.574 -5.041 1.00 95.81 229 SER A N 1
ATOM 1628 C CA . SER A 1 229 ? -11.195 -2.251 -6.169 1.00 95.81 229 SER A CA 1
ATOM 1629 C C . SER A 1 229 ? -10.675 -0.825 -6.046 1.00 95.81 229 SER A C 1
ATOM 1631 O O . SER A 1 229 ? -11.433 0.146 -6.076 1.00 95.81 229 SER A O 1
ATOM 1633 N N . LEU A 1 230 ? -9.353 -0.699 -5.983 1.00 96.25 230 LEU A N 1
ATOM 1634 C CA . LEU A 1 230 ? -8.648 0.570 -5.884 1.00 96.25 230 LEU A CA 1
ATOM 1635 C C . LEU A 1 230 ? -7.989 0.903 -7.221 1.00 96.25 230 LEU A C 1
ATOM 1637 O O . LEU A 1 230 ? -7.331 0.052 -7.820 1.00 96.25 230 LEU A O 1
ATOM 1641 N N . LYS A 1 231 ? -8.120 2.147 -7.685 1.00 97.06 231 LYS A N 1
ATOM 1642 C CA . LYS A 1 231 ? -7.559 2.593 -8.966 1.00 97.06 231 LYS A CA 1
ATOM 1643 C C . LYS A 1 231 ? -6.901 3.961 -8.853 1.00 97.06 231 LYS A C 1
ATOM 1645 O O . LYS A 1 231 ? -7.457 4.870 -8.248 1.00 97.06 231 LYS A O 1
ATOM 1650 N N . ASP A 1 232 ? -5.753 4.119 -9.505 1.00 97.50 232 ASP A N 1
ATOM 1651 C CA . ASP A 1 232 ? -5.087 5.411 -9.695 1.00 97.50 232 ASP A CA 1
ATOM 1652 C C . ASP A 1 232 ? -4.603 5.547 -11.143 1.00 97.50 232 ASP A C 1
ATOM 1654 O O . ASP A 1 232 ? -4.099 4.592 -11.734 1.00 97.50 232 ASP A O 1
ATOM 1658 N N . THR A 1 233 ? -4.755 6.738 -11.715 1.00 96.56 233 THR A N 1
ATOM 1659 C CA . THR A 1 233 ? -4.275 7.105 -13.059 1.00 96.56 233 THR A CA 1
ATOM 1660 C C . THR A 1 233 ? -3.512 8.437 -13.075 1.00 96.56 233 THR A C 1
ATOM 1662 O O . THR A 1 233 ? -3.200 8.979 -14.135 1.00 96.56 233 THR A O 1
ATOM 1665 N N . SER A 1 234 ? -3.254 9.014 -11.901 1.00 95.56 234 SER A N 1
ATOM 1666 C CA . SER A 1 234 ? -2.769 10.385 -11.725 1.00 95.56 234 SER A CA 1
ATOM 1667 C C . SER A 1 234 ? -1.261 10.487 -11.478 1.00 95.56 234 SER A C 1
ATOM 1669 O O . SER A 1 234 ? -0.709 11.586 -11.493 1.00 95.56 234 SER A O 1
ATOM 1671 N N . PHE A 1 235 ? -0.575 9.361 -11.283 1.00 97.62 235 PHE A N 1
ATOM 1672 C CA . PHE A 1 235 ? 0.845 9.339 -10.946 1.00 97.62 235 PHE A CA 1
ATOM 1673 C C . PHE A 1 235 ? 1.755 9.433 -12.177 1.00 97.62 235 PHE A C 1
ATOM 1675 O O . PHE A 1 235 ? 1.452 8.929 -13.263 1.00 97.62 235 PHE A O 1
ATOM 1682 N N . SER A 1 236 ? 2.914 10.061 -11.992 1.00 97.25 236 SER A N 1
ATOM 1683 C CA . SER A 1 236 ? 4.036 10.011 -12.929 1.00 97.25 236 SER A CA 1
ATOM 1684 C C . SER A 1 236 ? 5.025 8.916 -12.528 1.00 97.25 236 SER A C 1
ATOM 1686 O O . SER A 1 236 ? 5.091 8.509 -11.367 1.00 97.25 236 SER A O 1
ATOM 1688 N N . VAL A 1 237 ? 5.815 8.449 -13.494 1.00 97.56 237 VAL A N 1
ATOM 1689 C CA . VAL A 1 237 ? 6.903 7.496 -13.259 1.00 97.56 237 VAL A CA 1
ATOM 1690 C C . VAL A 1 237 ? 8.235 8.170 -13.581 1.00 97.56 237 VAL A C 1
ATOM 1692 O O . VAL A 1 237 ? 8.465 8.535 -14.739 1.00 97.56 237 VAL A O 1
ATOM 1695 N N . PRO A 1 238 ? 9.117 8.358 -12.584 1.00 96.94 238 PRO A N 1
ATOM 1696 C CA . PRO A 1 238 ? 10.454 8.898 -12.797 1.00 96.94 238 PRO A CA 1
ATOM 1697 C C . PRO A 1 238 ? 11.324 7.996 -13.680 1.00 96.94 238 PRO A C 1
ATOM 1699 O O . PRO A 1 238 ? 11.007 6.836 -13.935 1.00 96.94 238 PRO A O 1
ATOM 1702 N N . GLY A 1 239 ? 12.457 8.539 -14.128 1.00 94.38 239 GLY A N 1
ATOM 1703 C CA . GLY A 1 239 ? 13.460 7.763 -14.852 1.00 94.38 239 GLY A CA 1
ATOM 1704 C C . GLY A 1 239 ? 14.039 6.618 -14.018 1.00 94.38 239 GLY A C 1
ATOM 1705 O O . GLY A 1 239 ? 14.108 6.691 -12.788 1.00 94.38 239 GLY A O 1
ATOM 1706 N N . ALA A 1 240 ? 14.497 5.589 -14.719 1.00 95.50 240 ALA A N 1
ATOM 1707 C CA . ALA A 1 240 ? 15.294 4.513 -14.172 1.00 95.50 240 ALA A CA 1
ATOM 1708 C C . ALA A 1 240 ? 16.605 5.040 -13.574 1.00 95.50 240 ALA A C 1
ATOM 1710 O O . ALA A 1 240 ? 17.192 6.010 -14.074 1.00 95.50 240 ALA A O 1
ATOM 1711 N N . LYS A 1 241 ? 17.051 4.391 -12.501 1.00 95.62 241 LYS A N 1
ATOM 1712 C CA . LYS A 1 241 ? 18.295 4.681 -11.794 1.00 95.62 241 LYS A CA 1
ATOM 1713 C C . LYS A 1 241 ? 19.016 3.389 -11.455 1.00 95.62 241 LYS A C 1
ATOM 1715 O O . LYS A 1 241 ? 18.383 2.436 -11.012 1.00 95.62 241 LYS A O 1
ATOM 1720 N N . GLY A 1 242 ? 20.340 3.405 -11.589 1.00 94.50 242 GLY A N 1
ATOM 1721 C CA . GLY A 1 242 ? 21.218 2.349 -11.080 1.00 94.50 242 GLY A CA 1
ATOM 1722 C C . GLY A 1 242 ? 21.152 1.034 -11.862 1.00 94.50 242 GLY A C 1
ATOM 1723 O O . GLY A 1 242 ? 21.618 0.010 -11.368 1.00 94.50 242 GLY A O 1
ATOM 1724 N N . CYS A 1 243 ? 20.622 1.044 -13.082 1.00 93.44 243 CYS A N 1
ATOM 1725 C CA . CYS A 1 243 ? 20.538 -0.120 -13.948 1.00 93.44 243 CYS A CA 1
ATOM 1726 C C . CYS A 1 243 ? 21.886 -0.435 -14.615 1.00 93.44 243 CYS A C 1
ATOM 1728 O O . CYS A 1 243 ? 22.581 0.433 -15.146 1.00 93.44 243 CYS A O 1
ATOM 1730 N N . GLY A 1 244 ? 22.249 -1.714 -14.611 1.00 91.00 244 GLY A N 1
ATOM 1731 C CA . GLY A 1 244 ? 23.503 -2.272 -15.115 1.00 91.00 244 GLY A CA 1
ATOM 1732 C C . GLY A 1 244 ? 24.233 -3.085 -14.046 1.00 91.00 244 GLY A C 1
ATOM 1733 O O . GLY A 1 244 ? 24.084 -2.830 -12.857 1.00 91.00 244 GLY A O 1
ATOM 1734 N N . VAL A 1 245 ? 25.064 -4.041 -14.470 1.00 86.81 245 VAL A N 1
ATOM 1735 C CA . VAL A 1 245 ? 25.733 -5.033 -13.596 1.00 86.81 245 VAL A CA 1
ATOM 1736 C C . VAL A 1 245 ? 26.431 -4.414 -12.374 1.00 86.81 245 VAL A C 1
ATOM 1738 O O . VAL A 1 245 ? 26.358 -4.966 -11.280 1.00 86.81 245 VAL A O 1
ATOM 1741 N N . LEU A 1 246 ? 27.070 -3.251 -12.534 1.00 86.88 246 LEU A N 1
ATOM 1742 C CA . LEU A 1 246 ? 27.782 -2.556 -11.451 1.00 86.88 246 LEU A CA 1
ATOM 1743 C C . LEU A 1 246 ? 26.893 -1.630 -10.599 1.00 86.88 246 LEU A C 1
ATOM 1745 O O . LEU A 1 246 ? 27.377 -1.015 -9.652 1.00 86.88 246 LEU A O 1
ATOM 1749 N N . GLY A 1 247 ? 25.613 -1.475 -10.939 1.00 84.06 247 GLY A N 1
ATOM 1750 C CA . GLY A 1 247 ? 24.698 -0.564 -10.251 1.00 84.06 247 GLY A CA 1
ATOM 1751 C C . GLY A 1 247 ? 25.001 0.923 -10.473 1.00 84.06 247 GLY A C 1
ATOM 1752 O O . GLY A 1 247 ? 24.576 1.755 -9.676 1.00 84.06 247 GLY A O 1
ATOM 1753 N N . LEU A 1 248 ? 25.776 1.258 -11.514 1.00 87.31 248 LEU A N 1
ATOM 1754 C CA . LEU A 1 248 ? 26.248 2.621 -11.813 1.00 87.31 248 LEU A CA 1
ATOM 1755 C C . LEU A 1 248 ? 25.401 3.351 -12.872 1.00 87.31 248 LEU A C 1
ATOM 1757 O O . LEU A 1 248 ? 25.759 4.449 -13.283 1.00 87.31 248 LEU A O 1
ATOM 1761 N N . GLY A 1 249 ? 24.301 2.747 -13.334 1.00 91.25 249 GLY A N 1
ATOM 1762 C CA . GLY A 1 249 ? 23.361 3.386 -14.263 1.00 91.25 249 GLY A CA 1
ATOM 1763 C C . GLY A 1 249 ? 23.732 3.311 -15.748 1.00 91.25 249 GLY A C 1
ATOM 1764 O O . GLY A 1 249 ? 23.151 4.019 -16.566 1.00 91.25 249 GLY A O 1
ATOM 1765 N N . ALA A 1 250 ? 24.672 2.442 -16.136 1.00 91.88 250 ALA A N 1
ATOM 1766 C CA . ALA A 1 250 ? 25.065 2.260 -17.539 1.00 91.88 250 ALA A CA 1
ATOM 1767 C C . ALA A 1 250 ? 23.896 1.842 -18.458 1.00 91.88 250 ALA A C 1
ATOM 1769 O O . ALA A 1 250 ? 23.927 2.117 -19.656 1.00 91.88 250 ALA A O 1
ATOM 1770 N N . LEU A 1 251 ? 22.864 1.195 -17.904 1.00 92.25 251 LEU A N 1
ATOM 1771 C CA . LEU A 1 251 ? 21.652 0.792 -18.620 1.00 92.25 251 LEU A CA 1
ATOM 1772 C C . LEU A 1 251 ? 20.447 1.705 -18.335 1.00 92.25 251 LEU A C 1
ATOM 1774 O O . LEU A 1 251 ? 19.370 1.441 -18.864 1.00 92.25 251 LEU A O 1
ATOM 1778 N N . ASP A 1 252 ? 20.597 2.788 -17.564 1.00 94.50 252 ASP A N 1
ATOM 1779 C CA . ASP A 1 252 ? 19.491 3.719 -17.286 1.00 94.50 252 ASP A CA 1
ATOM 1780 C C . ASP A 1 252 ? 18.872 4.284 -18.580 1.00 94.50 252 ASP A C 1
ATOM 1782 O O . ASP A 1 252 ? 17.648 4.232 -18.713 1.00 94.50 252 ASP A O 1
ATOM 1786 N N . PRO A 1 253 ? 19.649 4.758 -19.585 1.00 93.25 253 PRO A N 1
ATOM 1787 C CA . PRO A 1 253 ? 19.074 5.270 -20.833 1.00 93.25 253 PRO A CA 1
ATOM 1788 C C . PRO A 1 253 ? 18.304 4.204 -21.617 1.00 93.25 253 PRO A C 1
ATOM 1790 O O . PRO A 1 253 ? 17.298 4.511 -22.254 1.00 93.25 253 PRO A O 1
ATOM 1793 N N . VAL A 1 254 ? 18.759 2.951 -21.543 1.00 91.00 254 VAL A N 1
ATOM 1794 C CA . VAL A 1 254 ? 18.113 1.809 -22.196 1.00 91.00 254 VAL A CA 1
ATOM 1795 C C . VAL A 1 254 ? 16.756 1.548 -21.552 1.00 91.00 254 VAL A C 1
ATOM 1797 O O . VAL A 1 254 ? 15.741 1.572 -22.245 1.00 91.00 254 VAL A O 1
ATOM 1800 N N . ILE A 1 255 ? 16.714 1.380 -20.227 1.00 91.50 255 ILE A N 1
ATOM 1801 C CA . ILE A 1 255 ? 15.460 1.165 -19.492 1.00 91.50 255 ILE A CA 1
ATOM 1802 C C . ILE A 1 255 ? 14.505 2.349 -19.691 1.00 91.50 255 ILE A C 1
ATOM 1804 O O . ILE A 1 255 ? 13.317 2.143 -19.938 1.00 91.50 255 ILE A O 1
ATOM 1808 N N . ASN A 1 256 ? 15.020 3.581 -19.687 1.00 93.94 256 ASN A N 1
ATOM 1809 C CA . ASN A 1 256 ? 14.218 4.766 -19.978 1.00 93.94 256 ASN A CA 1
ATOM 1810 C C . ASN A 1 256 ? 13.616 4.735 -21.384 1.00 93.94 256 ASN A C 1
ATOM 1812 O O . ASN A 1 256 ? 12.433 5.022 -21.538 1.00 93.94 256 ASN A O 1
ATOM 1816 N N . GLY A 1 257 ? 14.387 4.350 -22.402 1.00 90.44 257 GLY A N 1
ATOM 1817 C CA . GLY A 1 257 ? 13.883 4.213 -23.768 1.00 90.44 257 GLY A CA 1
ATOM 1818 C C . GLY A 1 257 ? 12.790 3.147 -23.891 1.00 90.44 257 GLY A C 1
ATOM 1819 O O . GLY A 1 257 ? 11.753 3.401 -24.500 1.00 90.44 257 GLY A O 1
ATOM 1820 N N . LEU A 1 258 ? 12.990 1.985 -23.260 1.00 88.12 258 LEU A N 1
ATOM 1821 C CA . LEU A 1 258 ? 12.049 0.858 -23.280 1.00 88.12 258 LEU A CA 1
ATOM 1822 C C . LEU A 1 258 ? 10.691 1.200 -22.659 1.00 88.12 258 LEU A C 1
ATOM 1824 O O . LEU A 1 258 ? 9.653 0.888 -23.238 1.00 88.12 258 LEU A O 1
ATOM 1828 N N . PHE A 1 259 ? 10.693 1.862 -21.503 1.00 88.38 259 PHE A N 1
ATOM 1829 C CA . PHE A 1 259 ? 9.471 2.234 -20.785 1.00 88.38 259 PHE A CA 1
ATOM 1830 C C . PHE A 1 259 ? 8.984 3.659 -21.097 1.00 88.38 259 PHE A C 1
ATOM 1832 O O . PHE A 1 259 ? 8.015 4.115 -20.493 1.00 88.38 259 PHE A O 1
ATOM 1839 N N . LYS A 1 260 ? 9.641 4.366 -22.030 1.00 92.00 260 LYS A N 1
ATOM 1840 C CA . LYS A 1 260 ? 9.384 5.780 -22.366 1.00 92.00 260 LYS A CA 1
ATOM 1841 C C . LYS A 1 260 ? 9.398 6.689 -21.125 1.00 92.00 260 LYS A C 1
ATOM 1843 O O . LYS A 1 260 ? 8.496 7.502 -20.927 1.00 92.00 260 LYS A O 1
ATOM 1848 N N . LEU A 1 261 ? 10.413 6.528 -20.277 1.00 94.12 261 LEU A N 1
ATOM 1849 C CA . LEU A 1 261 ? 10.565 7.268 -19.026 1.00 94.12 261 LEU A CA 1
ATOM 1850 C C . LEU A 1 261 ? 11.373 8.567 -19.208 1.00 94.12 261 LEU A C 1
ATOM 1852 O O . LEU A 1 261 ? 12.302 8.599 -20.019 1.00 94.12 261 LEU A O 1
ATOM 1856 N N . PRO A 1 262 ? 11.089 9.614 -18.409 1.00 96.25 262 PRO A N 1
ATOM 1857 C CA . PRO A 1 262 ? 10.017 9.685 -17.412 1.00 96.25 262 PRO A CA 1
ATOM 1858 C C . PRO A 1 262 ? 8.623 9.694 -18.060 1.00 96.25 262 PRO A C 1
ATOM 1860 O O . PRO A 1 262 ? 8.397 10.363 -19.067 1.00 96.25 262 PRO A O 1
ATOM 1863 N N . SER A 1 263 ? 7.680 8.963 -17.463 1.00 96.69 263 SER A N 1
ATOM 1864 C CA . SER A 1 263 ? 6.293 8.915 -17.927 1.00 96.69 263 SER A CA 1
ATOM 1865 C C . SER A 1 263 ? 5.450 9.924 -17.152 1.00 96.69 263 SER A C 1
ATOM 1867 O O . SER A 1 263 ? 5.370 9.873 -15.924 1.00 96.69 263 SER A O 1
ATOM 1869 N N . ALA A 1 264 ? 4.820 10.857 -17.863 1.00 95.81 264 ALA A N 1
ATOM 1870 C CA . ALA A 1 264 ? 3.988 11.895 -17.260 1.00 95.81 264 ALA A CA 1
ATOM 1871 C C . ALA A 1 264 ? 2.710 11.329 -16.608 1.00 95.81 264 ALA A C 1
ATOM 1873 O O . ALA A 1 264 ? 2.229 10.256 -16.976 1.00 95.81 264 ALA A O 1
ATOM 1874 N N . ALA A 1 265 ? 2.138 12.088 -15.668 1.00 94.62 265 ALA A N 1
ATOM 1875 C CA . ALA A 1 265 ? 0.817 11.810 -15.105 1.00 94.62 265 ALA A CA 1
ATOM 1876 C C . ALA A 1 265 ? -0.251 11.680 -16.207 1.00 94.62 265 ALA A C 1
ATOM 1878 O O . ALA A 1 265 ? -0.157 12.324 -17.253 1.00 94.62 265 ALA A O 1
ATOM 1879 N N . GLY A 1 266 ? -1.253 10.824 -15.989 1.00 93.81 266 GLY A N 1
ATOM 1880 C CA . GLY A 1 266 ? -2.300 10.531 -16.975 1.00 93.81 266 GLY A CA 1
ATOM 1881 C C . GLY A 1 266 ? -1.905 9.518 -18.056 1.00 93.81 266 GLY A C 1
ATOM 1882 O O . GLY A 1 266 ? -2.764 9.091 -18.821 1.00 93.81 266 GLY A O 1
ATOM 1883 N N . LYS A 1 267 ? -0.632 9.097 -18.118 1.00 96.06 267 LYS A N 1
ATOM 1884 C CA . LYS A 1 267 ? -0.162 8.008 -18.999 1.00 96.06 267 LYS A CA 1
ATOM 1885 C C . LYS A 1 267 ? 0.048 6.679 -18.281 1.00 96.06 267 LYS A C 1
ATOM 1887 O O . LYS A 1 267 ? 0.430 5.699 -18.911 1.00 96.06 267 LYS A O 1
ATOM 1892 N N . ASN A 1 268 ? -0.143 6.656 -16.969 1.00 97.31 268 ASN A N 1
ATOM 1893 C CA . ASN A 1 268 ? 0.099 5.488 -16.137 1.00 97.31 268 ASN A CA 1
ATOM 1894 C C . ASN A 1 268 ? -1.193 5.117 -15.425 1.00 97.31 268 ASN A C 1
ATOM 1896 O O . ASN A 1 268 ? -2.045 5.974 -15.186 1.00 97.31 268 ASN A O 1
ATOM 1900 N N . SER A 1 269 ? -1.339 3.844 -15.086 1.00 97.25 269 SER A N 1
ATOM 1901 C CA . SER A 1 269 ? -2.462 3.406 -14.270 1.00 97.25 269 SER A CA 1
ATOM 1902 C C . SER A 1 269 ? -2.066 2.256 -13.368 1.00 97.25 269 SER A C 1
ATOM 1904 O O . SER A 1 269 ? -1.195 1.461 -13.707 1.00 97.25 269 SER A O 1
ATOM 1906 N N . VAL A 1 270 ? -2.709 2.162 -12.216 1.00 97.00 270 VAL A N 1
ATOM 1907 C CA . VAL A 1 270 ? -2.649 0.986 -11.359 1.00 97.00 270 VAL A CA 1
ATOM 1908 C C . VAL A 1 270 ? -4.060 0.625 -10.937 1.00 97.00 270 VAL A C 1
ATOM 1910 O O . VAL A 1 270 ? -4.916 1.490 -10.742 1.00 97.00 270 VAL A O 1
ATOM 1913 N N . THR A 1 271 ? -4.325 -0.668 -10.850 1.00 96.94 271 THR A N 1
ATOM 1914 C CA . THR A 1 271 ? -5.560 -1.210 -10.293 1.00 96.94 271 THR A CA 1
ATOM 1915 C C . THR A 1 271 ? -5.191 -2.320 -9.328 1.00 96.94 271 THR A C 1
ATOM 1917 O O . THR A 1 271 ? -4.438 -3.215 -9.702 1.00 96.94 271 THR A O 1
ATOM 1920 N N . PHE A 1 272 ? -5.715 -2.254 -8.111 1.00 96.44 272 PHE A N 1
ATOM 1921 C CA . PHE A 1 272 ? -5.598 -3.276 -7.079 1.00 96.44 272 PHE A CA 1
ATOM 1922 C C . PHE A 1 272 ? -6.986 -3.880 -6.883 1.00 96.44 272 PHE A C 1
ATOM 1924 O O . PHE A 1 272 ? -7.904 -3.177 -6.462 1.00 96.44 272 PHE A O 1
ATOM 1931 N N . ALA A 1 273 ? -7.159 -5.141 -7.277 1.00 95.06 273 ALA A N 1
ATOM 1932 C CA . ALA A 1 273 ? -8.436 -5.837 -7.170 1.00 95.06 273 ALA A CA 1
ATOM 1933 C C . ALA A 1 273 ? -8.249 -7.364 -7.284 1.00 95.06 273 ALA A C 1
ATOM 1935 O O . ALA A 1 273 ? -7.544 -7.821 -8.192 1.00 95.06 273 ALA A O 1
ATOM 1936 N N . PRO A 1 274 ? -8.914 -8.171 -6.438 1.00 96.06 274 PRO A N 1
ATOM 1937 C CA . PRO A 1 274 ? -9.683 -7.751 -5.265 1.00 96.06 274 PRO A CA 1
ATOM 1938 C C . PRO A 1 274 ? -8.764 -7.357 -4.097 1.00 96.06 274 PRO A C 1
ATOM 1940 O O . PRO A 1 274 ? -7.679 -7.927 -3.936 1.00 96.06 274 PRO A O 1
ATOM 1943 N N . THR A 1 275 ? -9.223 -6.412 -3.278 1.00 96.62 275 THR A N 1
ATOM 1944 C CA . THR A 1 275 ? -8.558 -5.972 -2.047 1.00 96.62 275 THR A CA 1
ATOM 1945 C C . THR A 1 275 ? -9.479 -6.170 -0.847 1.00 96.62 275 THR A C 1
ATOM 1947 O O . THR A 1 275 ? -10.597 -5.657 -0.831 1.00 96.62 275 THR A O 1
ATOM 1950 N N . ASP A 1 276 ? -8.985 -6.888 0.159 1.00 96.25 276 ASP A N 1
ATOM 1951 C CA . ASP A 1 276 ? -9.660 -7.098 1.437 1.00 96.25 276 ASP A CA 1
ATOM 1952 C C . ASP A 1 276 ? -8.960 -6.263 2.514 1.00 96.25 276 ASP A C 1
ATOM 1954 O O . ASP A 1 276 ? -7.747 -6.371 2.688 1.00 96.25 276 ASP A O 1
ATOM 1958 N N . THR A 1 277 ? -9.699 -5.410 3.219 1.00 95.88 277 THR A N 1
ATOM 1959 C CA . THR A 1 277 ? -9.173 -4.510 4.254 1.00 95.88 277 THR A CA 1
ATOM 1960 C C . THR A 1 277 ? -9.914 -4.726 5.561 1.00 95.88 277 THR A C 1
ATOM 1962 O O . THR A 1 277 ? -11.140 -4.694 5.576 1.00 95.88 277 THR A O 1
ATOM 1965 N N . GLY A 1 278 ? -9.170 -4.906 6.647 1.00 95.50 278 GLY A N 1
ATOM 1966 C CA . GLY A 1 278 ? -9.674 -4.877 8.015 1.00 95.50 278 GLY A CA 1
ATOM 1967 C C . GLY A 1 278 ? -9.170 -3.627 8.727 1.00 95.50 278 GLY A C 1
ATOM 1968 O O . GLY A 1 278 ? -7.982 -3.300 8.656 1.00 95.50 278 GLY A O 1
ATOM 1969 N N . PHE A 1 279 ? -10.072 -2.931 9.406 1.00 95.94 279 PHE A N 1
ATOM 1970 C CA . PHE A 1 279 ? -9.787 -1.732 10.177 1.00 95.94 279 PHE A CA 1
ATOM 1971 C C . PHE A 1 279 ? -10.445 -1.841 11.553 1.00 95.94 279 PHE A C 1
ATOM 1973 O O . PHE A 1 279 ? -11.659 -1.705 11.677 1.00 95.94 279 PHE A O 1
ATOM 1980 N N . ALA A 1 280 ? -9.636 -2.095 12.580 1.00 97.00 280 ALA A N 1
ATOM 1981 C CA . ALA A 1 280 ? -10.082 -2.064 13.970 1.00 97.00 280 ALA A CA 1
ATOM 1982 C C . ALA A 1 280 ? -9.754 -0.700 14.573 1.00 97.00 280 ALA A C 1
ATOM 1984 O O . ALA A 1 280 ? -8.608 -0.258 14.472 1.00 97.00 280 ALA A O 1
ATOM 1985 N N . PHE A 1 281 ? -10.725 -0.038 15.193 1.00 95.69 281 PHE A N 1
ATOM 1986 C CA . PHE A 1 281 ? -10.534 1.291 15.765 1.00 95.69 281 PHE A CA 1
ATOM 1987 C C . PHE A 1 281 ? -11.357 1.517 17.032 1.00 95.69 281 PHE A C 1
ATOM 1989 O O . PHE A 1 281 ? -12.367 0.858 17.278 1.00 95.69 281 PHE A O 1
ATOM 1996 N N . ASN A 1 282 ? -10.875 2.449 17.848 1.00 95.44 282 ASN A N 1
ATOM 1997 C CA . ASN A 1 282 ? -11.411 2.802 19.156 1.00 95.44 282 ASN A CA 1
ATOM 1998 C C . ASN A 1 282 ? -11.024 4.259 19.485 1.00 95.44 282 ASN A C 1
ATOM 2000 O O . ASN A 1 282 ? -10.120 4.807 18.853 1.00 95.44 282 ASN A O 1
ATOM 2004 N N . ASP A 1 283 ? -11.659 4.893 20.468 1.00 93.00 283 ASP A N 1
ATOM 2005 C CA . ASP A 1 283 ? -11.213 6.188 21.009 1.00 93.00 283 ASP A CA 1
ATOM 2006 C C . ASP A 1 283 ? -10.082 6.039 22.049 1.00 93.00 283 ASP A C 1
ATOM 2008 O O . ASP A 1 283 ? -9.394 7.002 22.383 1.00 93.00 283 ASP A O 1
ATOM 2012 N N . SER A 1 284 ? -9.833 4.811 22.510 1.00 92.94 284 SER A N 1
ATOM 2013 C CA . SER A 1 284 ? -8.846 4.460 23.521 1.00 92.94 284 SER A CA 1
ATOM 2014 C C . SER A 1 284 ? -7.896 3.373 23.023 1.00 92.94 284 SER A C 1
ATOM 2016 O O . SER A 1 284 ? -8.289 2.229 22.782 1.00 92.94 284 SER A O 1
ATOM 2018 N N . VAL A 1 285 ? -6.594 3.686 22.963 1.00 94.94 285 VAL A N 1
ATOM 2019 C CA . VAL A 1 285 ? -5.559 2.680 22.647 1.00 94.94 285 VAL A CA 1
ATOM 2020 C C . VAL A 1 285 ? -5.541 1.551 23.675 1.00 94.94 285 VAL A C 1
ATOM 2022 O O . VAL A 1 285 ? -5.201 0.417 23.345 1.00 94.94 285 VAL A O 1
ATOM 2025 N N . LYS A 1 286 ? -5.933 1.848 24.921 1.00 94.88 286 LYS A N 1
ATOM 2026 C CA . LYS A 1 286 ? -5.995 0.851 25.984 1.00 94.88 286 LYS A CA 1
ATOM 2027 C C . LYS A 1 286 ? -7.087 -0.176 25.690 1.00 94.88 286 LYS A C 1
ATOM 2029 O O . LYS A 1 286 ? -6.807 -1.363 25.766 1.00 94.88 286 LYS A O 1
ATOM 2034 N N . ASP A 1 287 ? -8.291 0.266 25.336 1.00 94.62 287 ASP A N 1
ATOM 2035 C CA . ASP A 1 287 ? -9.395 -0.660 25.053 1.00 94.62 287 ASP A CA 1
ATOM 2036 C C . ASP A 1 287 ? -9.146 -1.448 23.757 1.00 94.62 287 ASP A C 1
ATOM 2038 O O . ASP A 1 287 ? -9.402 -2.650 23.699 1.00 94.62 287 ASP A O 1
ATOM 2042 N N . LEU A 1 288 ? -8.522 -0.817 22.754 1.00 95.75 288 LEU A N 1
ATOM 2043 C CA . LEU A 1 288 ? -8.044 -1.512 21.556 1.00 95.75 288 LEU A CA 1
ATOM 2044 C C . LEU A 1 288 ? -7.009 -2.600 21.893 1.00 95.75 288 LEU A C 1
ATOM 2046 O O . LEU A 1 288 ? -7.075 -3.708 21.358 1.00 95.75 288 LEU A O 1
ATOM 2050 N N . LYS A 1 289 ? -6.071 -2.311 22.805 1.00 95.44 289 LYS A N 1
ATOM 2051 C CA . LYS A 1 289 ? -5.088 -3.288 23.291 1.00 95.44 289 LYS A CA 1
ATOM 2052 C C . LYS A 1 289 ? -5.759 -4.422 24.060 1.00 95.44 289 LYS A C 1
ATOM 2054 O O . LYS A 1 289 ? -5.474 -5.575 23.756 1.00 95.44 289 LYS A O 1
ATOM 2059 N N . ASP A 1 290 ? -6.675 -4.106 24.973 1.00 95.25 290 ASP A N 1
ATOM 2060 C CA . ASP A 1 290 ? -7.430 -5.107 25.730 1.00 95.25 290 ASP A CA 1
ATOM 2061 C C . ASP A 1 290 ? -8.226 -6.030 24.776 1.00 95.25 290 ASP A C 1
ATOM 2063 O O . ASP A 1 290 ? -8.209 -7.248 24.942 1.00 95.25 290 ASP A O 1
ATOM 2067 N N . SER A 1 291 ? -8.819 -5.472 23.710 1.00 95.25 291 SER A N 1
ATOM 2068 C CA . SER A 1 291 ? -9.518 -6.241 22.663 1.00 95.25 291 SER A CA 1
ATOM 2069 C C . SER A 1 291 ? -8.583 -7.217 21.943 1.00 95.25 291 SER A C 1
ATOM 2071 O O . SER A 1 291 ? -8.925 -8.375 21.700 1.00 95.25 291 SER A O 1
ATOM 2073 N N . PHE A 1 292 ? -7.374 -6.759 21.602 1.00 95.12 292 PHE A N 1
ATOM 2074 C CA . PHE A 1 292 ? -6.375 -7.594 20.935 1.00 95.12 292 PHE A CA 1
ATOM 2075 C C . PHE A 1 292 ? -5.841 -8.670 21.874 1.00 95.12 292 PHE A C 1
ATOM 2077 O O . PHE A 1 292 ? -5.614 -9.793 21.437 1.00 95.12 292 PHE A O 1
ATOM 2084 N N . ASP A 1 293 ? -5.644 -8.350 23.150 1.00 94.12 293 ASP A N 1
ATOM 2085 C CA . ASP A 1 293 ? -5.215 -9.311 24.159 1.00 94.12 293 ASP A CA 1
ATOM 2086 C C . ASP A 1 293 ? -6.277 -10.408 24.334 1.00 94.12 293 ASP A C 1
ATOM 2088 O O . ASP A 1 293 ? -5.937 -11.584 24.226 1.00 94.12 293 ASP A O 1
ATOM 2092 N N . ALA A 1 294 ? -7.562 -10.048 24.439 1.00 93.81 294 ALA A N 1
ATOM 2093 C CA . ALA A 1 294 ? -8.670 -11.006 24.483 1.00 93.81 294 ALA A CA 1
ATOM 2094 C C . ALA A 1 294 ? -8.756 -11.891 23.222 1.00 93.81 294 ALA A C 1
ATOM 2096 O O . ALA A 1 294 ? -9.068 -13.079 23.304 1.00 93.81 294 ALA A O 1
ATOM 2097 N N . ALA A 1 295 ? -8.437 -11.346 22.044 1.00 93.38 295 ALA A N 1
ATOM 2098 C CA . ALA A 1 295 ? -8.448 -12.092 20.784 1.00 93.38 295 ALA A CA 1
ATOM 2099 C C . ALA A 1 295 ? -7.298 -13.110 20.634 1.00 93.38 295 ALA A C 1
ATOM 2101 O O . ALA A 1 295 ? -7.338 -13.940 19.715 1.00 93.38 295 ALA A O 1
ATOM 2102 N N . ARG A 1 296 ? -6.277 -13.066 21.504 1.00 90.69 296 ARG A N 1
ATOM 2103 C CA . ARG A 1 296 ? -5.171 -14.042 21.520 1.00 90.69 296 ARG A CA 1
ATOM 2104 C C . ARG A 1 296 ? -5.448 -15.271 22.394 1.00 90.69 296 ARG A C 1
ATOM 2106 O O . ARG A 1 296 ? -4.750 -16.269 22.212 1.00 90.69 296 ARG A O 1
ATOM 2113 N N . GLY A 1 297 ? -6.462 -15.225 23.262 1.00 77.19 297 GLY A N 1
ATOM 2114 C CA . GLY A 1 297 ? -6.757 -16.262 24.262 1.00 77.19 297 GLY A CA 1
ATOM 2115 C C . GLY A 1 297 ? -5.946 -16.076 25.536 1.00 77.19 297 GLY A C 1
ATOM 2116 O O . GLY A 1 297 ? -5.438 -17.098 26.048 1.00 77.19 297 GLY A O 1
#

Sequence (297 aa):
MRSFVPGRLTRALGLLAGCVGLTVAAVGPASAAGGPLSPPYTGLESCPLDSPELGNTTNLQVGCVTSTTSGGTFSIGDTTVKLGTPIKLKFGVYWDSSGPGAELPDGGSANLYHTVAPSSGNLLDSPATEVTIPGIWNVIPGITSVKAQVEQAGPLTEFAPLAAGTTVPVFRLPIKLHLIHPLLGPRCYLGSDSTPIVLRPAALDAGTVDVQADPNGHQTLIASFSKASLKDTSFSVPGAKGCGVLGLGALDPVINGLFKLPSAAGKNSVTFAPTDTGFAFNDSVKDLKDSFDAARG